Protein AF-A0A377D7A7-F1 (afdb_monomer_lite)

Radius of gyration: 34.47 Å; chains: 1; bounding box: 78×52×93 Å

pLDDT: mean 70.17, std 18.37, range [31.33, 92.0]

Secondary structure (DSSP, 8-state):
--------HHHHHHHHHHHHHHHTT--EEEE---S-EEEEEEEETTSSEEEEEEHHHHHHHH-GGGTTPPPPHHHHHHHHHHHHH-SSSS----GGG--SSEEE---EEE----SS-EEEEE-SS-EEEEEEE-----TTS----TTS----EEEE--B----HHHHHT--TT-----SB---EEEETTEEEEE----GGG------------------------------------SGGG-SS-----PPPP-

Sequence (254 aa):
MFGLRKVNGNTHSFETTFQNWKEKGEDVALLMPEFSAKWLPIAEESGSWSGWVLLRELFPLISAELAGMALIPETERLIGEWLSLSSTPLNLKYPELKYNRLCVGKVFDGVLSPAQPLIRIWTGELNIWLDKVTVCQYENAPTLDKKSLYWPIYFVIGFSKTCYRTIVDIEVGDVLLISNNFAYAIIYNTKICDLIYPEELKMVDHFEYEEDFETDDFDIKKSEIEINDENDYQQINSFEDLPVKIEFVLGKKK

Structure (mmCIF, N/CA/C/O backbone):
data_AF-A0A377D7A7-F1
#
_entry.id   AF-A0A377D7A7-F1
#
loop_
_atom_site.group_PDB
_atom_site.id
_atom_site.type_symbol
_atom_site.label_atom_id
_atom_site.label_alt_id
_atom_site.label_comp_id
_atom_site.label_asym_id
_atom_site.label_entity_id
_atom_site.label_seq_id
_atom_site.pdbx_PDB_ins_code
_atom_site.Cartn_x
_atom_site.Cartn_y
_atom_site.Cartn_z
_atom_site.occupancy
_atom_site.B_iso_or_equiv
_atom_site.auth_seq_id
_atom_site.auth_comp_id
_atom_site.auth_asym_id
_atom_site.auth_atom_id
_atom_site.pdbx_PDB_model_num
ATOM 1 N N . MET A 1 1 ? -22.963 -16.493 5.091 1.00 34.00 1 MET A N 1
ATOM 2 C CA . MET A 1 1 ? -21.650 -16.617 5.763 1.00 34.00 1 MET A CA 1
ATOM 3 C C . MET A 1 1 ? -20.659 -15.848 4.901 1.00 34.00 1 MET A C 1
ATOM 5 O O . MET A 1 1 ? -20.246 -16.363 3.874 1.00 34.00 1 MET A O 1
ATOM 9 N N . PHE A 1 2 ? -20.414 -14.573 5.210 1.00 32.69 2 PHE A N 1
ATOM 10 C CA . PHE A 1 2 ? -19.513 -13.738 4.412 1.00 32.69 2 PHE A CA 1
ATOM 11 C C . PHE A 1 2 ? -18.089 -13.967 4.909 1.00 32.69 2 PHE A C 1
ATOM 13 O O . PHE A 1 2 ? -17.766 -13.634 6.044 1.00 32.69 2 PHE A O 1
ATOM 20 N N . GLY A 1 3 ? -17.259 -14.608 4.087 1.00 33.69 3 GLY A N 1
ATOM 21 C CA . GLY A 1 3 ? -15.855 -14.831 4.409 1.00 33.69 3 GLY A CA 1
ATOM 22 C C . GLY A 1 3 ? -15.119 -13.497 4.452 1.00 33.69 3 GLY A C 1
ATOM 23 O O . GLY A 1 3 ? -14.853 -12.900 3.411 1.00 33.69 3 GLY A O 1
ATOM 24 N N . LEU A 1 4 ? -14.799 -13.015 5.650 1.00 37.72 4 LEU A N 1
ATOM 25 C CA . LEU A 1 4 ? -13.965 -11.831 5.812 1.00 37.72 4 LEU A CA 1
ATOM 26 C C . LEU A 1 4 ? -12.541 -12.154 5.343 1.00 37.72 4 LEU A C 1
ATOM 28 O O . LEU A 1 4 ? -11.841 -12.977 5.933 1.00 37.72 4 LEU A O 1
ATOM 32 N N . ARG A 1 5 ? -12.100 -11.489 4.271 1.00 44.31 5 ARG A N 1
ATOM 33 C CA . ARG A 1 5 ? -10.716 -11.550 3.792 1.00 44.31 5 ARG A CA 1
ATOM 34 C C . ARG A 1 5 ? -9.927 -10.429 4.458 1.00 44.31 5 ARG A C 1
ATOM 36 O O . ARG A 1 5 ? -10.305 -9.265 4.383 1.00 44.31 5 ARG A O 1
ATOM 43 N N . LYS A 1 6 ? -8.797 -10.763 5.082 1.00 45.50 6 LYS A N 1
ATOM 44 C CA . LYS A 1 6 ? -7.818 -9.764 5.519 1.00 45.50 6 LYS A CA 1
ATOM 45 C C . LYS A 1 6 ? -7.232 -9.100 4.275 1.00 45.50 6 LYS A C 1
ATOM 47 O O . LYS A 1 6 ? -6.436 -9.709 3.563 1.00 45.50 6 LYS A O 1
ATOM 52 N N . VAL A 1 7 ? -7.651 -7.873 4.004 1.00 51.47 7 VAL A N 1
ATOM 53 C CA . VAL A 1 7 ? -7.162 -7.104 2.863 1.00 51.47 7 VAL A CA 1
ATOM 54 C C . VAL A 1 7 ? -5.938 -6.303 3.303 1.00 51.47 7 VAL A C 1
ATOM 56 O O . VAL A 1 7 ? -6.010 -5.480 4.213 1.00 51.47 7 VAL A O 1
ATOM 59 N N . ASN A 1 8 ? -4.790 -6.567 2.682 1.00 62.16 8 ASN A N 1
ATOM 60 C CA . ASN A 1 8 ? -3.612 -5.719 2.827 1.00 62.16 8 ASN A CA 1
ATOM 61 C C . ASN A 1 8 ? -3.870 -4.418 2.052 1.00 62.16 8 ASN A C 1
ATOM 63 O O . ASN A 1 8 ? -4.145 -4.478 0.855 1.00 62.16 8 ASN A O 1
ATOM 67 N N . GLY A 1 9 ? -3.786 -3.263 2.721 1.00 59.00 9 GLY A N 1
ATOM 68 C CA . GLY A 1 9 ? -4.055 -1.959 2.105 1.00 59.00 9 GLY A CA 1
ATOM 69 C C . GLY A 1 9 ? -3.232 -1.713 0.838 1.00 59.00 9 GLY A C 1
ATOM 70 O O . GLY A 1 9 ? -3.773 -1.201 -0.135 1.00 59.00 9 GLY A O 1
ATOM 71 N N . ASN A 1 10 ? -1.983 -2.194 0.810 1.00 61.97 10 ASN A N 1
ATOM 72 C CA . ASN A 1 10 ? -1.105 -2.087 -0.359 1.00 61.97 10 ASN A CA 1
ATOM 73 C C . ASN A 1 10 ? -1.548 -2.994 -1.518 1.00 61.97 10 ASN A C 1
ATOM 75 O O . ASN A 1 10 ? -1.426 -2.630 -2.682 1.00 61.97 10 ASN A O 1
ATOM 79 N N . THR A 1 11 ? -2.070 -4.184 -1.218 1.00 65.25 11 THR A N 1
ATOM 80 C CA . THR A 1 11 ? -2.592 -5.098 -2.245 1.00 65.25 11 THR A CA 1
ATOM 81 C C . THR A 1 11 ? -3.903 -4.559 -2.815 1.00 65.25 11 THR A C 1
ATOM 83 O O . THR A 1 11 ? -4.095 -4.569 -4.025 1.00 65.25 11 THR A O 1
ATOM 86 N N . HIS A 1 12 ? -4.765 -3.994 -1.965 1.00 67.81 12 HIS A N 1
ATOM 87 C CA . HIS A 1 12 ? -6.008 -3.359 -2.403 1.00 67.81 12 HIS A CA 1
ATOM 88 C C . HIS A 1 12 ? -5.756 -2.134 -3.274 1.00 67.81 12 HIS A C 1
ATOM 90 O O . HIS A 1 12 ? -6.386 -1.984 -4.316 1.00 67.81 12 HIS A O 1
ATOM 96 N N . SER A 1 13 ? -4.826 -1.261 -2.874 1.00 68.00 13 SER A N 1
ATOM 97 C CA . SER A 1 13 ? -4.457 -0.085 -3.663 1.00 68.00 13 SER A CA 1
ATOM 98 C C . SER A 1 13 ? -3.941 -0.450 -5.047 1.00 68.00 13 SER A C 1
ATOM 100 O O . SER A 1 13 ? -4.279 0.201 -6.035 1.00 68.00 13 SER A O 1
ATOM 102 N N . PHE A 1 14 ? -3.133 -1.504 -5.101 1.00 75.62 14 PHE A N 1
ATOM 103 C CA . PHE A 1 14 ? -2.506 -2.002 -6.312 1.00 75.62 14 PHE A CA 1
ATOM 104 C C . PHE A 1 14 ? -3.542 -2.613 -7.264 1.00 75.62 14 PHE A C 1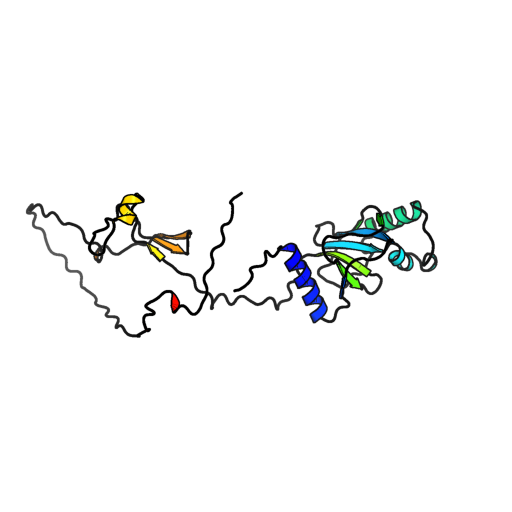
ATOM 106 O O . PHE A 1 14 ? -3.614 -2.239 -8.431 1.00 75.62 14 PHE A O 1
ATOM 113 N N . GLU A 1 15 ? -4.425 -3.465 -6.745 1.00 76.00 15 GLU A N 1
ATOM 114 C CA . GLU A 1 15 ? -5.495 -4.093 -7.524 1.00 76.00 15 GLU A CA 1
ATOM 115 C C . GLU A 1 15 ? -6.546 -3.074 -7.993 1.00 76.00 15 GLU A C 1
ATOM 117 O O . GLU A 1 15 ? -6.968 -3.115 -9.146 1.00 76.00 15 GLU A O 1
ATOM 122 N N . THR A 1 16 ? -6.888 -2.088 -7.155 1.00 75.38 16 THR A N 1
ATOM 123 C CA . THR A 1 16 ? -7.782 -0.977 -7.535 1.00 75.38 16 THR A CA 1
ATOM 124 C C . THR A 1 16 ? -7.176 -0.142 -8.664 1.00 75.38 16 THR A C 1
ATOM 126 O O . THR A 1 16 ? -7.863 0.206 -9.618 1.00 75.38 16 THR A O 1
ATOM 129 N N . THR A 1 17 ? -5.874 0.148 -8.592 1.00 79.06 17 THR A N 1
ATOM 130 C CA . THR A 1 17 ? -5.159 0.905 -9.632 1.00 79.06 17 THR A CA 1
ATOM 131 C C . THR A 1 17 ? -5.172 0.165 -10.968 1.00 79.06 17 THR A C 1
ATOM 133 O O . THR A 1 17 ? -5.480 0.760 -11.998 1.00 79.06 17 THR A O 1
ATOM 136 N N . PHE A 1 18 ? -4.924 -1.147 -10.947 1.00 83.81 18 PHE A N 1
ATOM 137 C CA . PHE A 1 18 ? -5.012 -1.980 -12.142 1.00 83.81 18 PHE A CA 1
ATOM 138 C C . PHE A 1 18 ? -6.411 -1.960 -12.775 1.00 83.81 18 PHE A C 1
ATOM 140 O O . PHE A 1 18 ? -6.524 -1.758 -13.984 1.00 83.81 18 PHE A O 1
ATOM 147 N N . GLN A 1 19 ? -7.472 -2.139 -11.977 1.00 80.25 19 GLN A N 1
ATOM 148 C CA . GLN A 1 19 ? -8.844 -2.105 -12.499 1.00 80.25 19 GLN A CA 1
ATOM 149 C C . GLN A 1 19 ? -9.183 -0.740 -13.095 1.00 80.25 19 GLN A C 1
ATOM 151 O O . GLN A 1 19 ? -9.700 -0.672 -14.204 1.00 80.25 19 GLN A O 1
ATOM 156 N N . ASN A 1 20 ? -8.797 0.340 -12.419 1.00 81.25 20 ASN A N 1
ATOM 157 C CA . ASN A 1 20 ? -9.032 1.700 -12.886 1.00 81.25 20 ASN A CA 1
ATOM 158 C C . ASN A 1 20 ? -8.376 1.991 -14.246 1.00 81.25 20 ASN A C 1
ATOM 160 O O . ASN A 1 20 ? -8.997 2.598 -15.117 1.00 81.25 20 ASN A O 1
ATOM 164 N N . TRP A 1 21 ? -7.130 1.557 -14.454 1.00 83.56 21 TRP A N 1
ATOM 165 C CA . TRP A 1 21 ? -6.469 1.696 -15.756 1.00 83.56 21 TRP A CA 1
ATOM 166 C C . TRP A 1 21 ? -7.111 0.811 -16.828 1.00 83.56 21 TRP A C 1
ATOM 168 O O . TRP A 1 21 ? -7.309 1.256 -17.958 1.00 83.56 21 TRP A O 1
ATOM 178 N N . LYS A 1 22 ? -7.517 -0.409 -16.466 1.00 83.56 22 LYS A N 1
ATOM 179 C CA . LYS A 1 22 ? -8.208 -1.323 -17.380 1.00 83.56 22 LYS A CA 1
ATOM 180 C C . LYS A 1 22 ? -9.570 -0.782 -17.828 1.00 83.56 22 LYS A C 1
ATOM 182 O O . LYS A 1 22 ? -9.896 -0.870 -19.008 1.00 83.56 22 LYS A O 1
ATOM 187 N N . GLU A 1 23 ? -10.350 -0.198 -16.920 1.00 81.94 23 GLU A N 1
ATOM 188 C CA . GLU A 1 23 ? -11.648 0.429 -17.221 1.00 81.94 23 GLU A CA 1
ATOM 189 C C . GLU A 1 23 ? -11.514 1.636 -18.155 1.00 81.94 23 GLU A C 1
ATOM 191 O O . GLU A 1 23 ? -12.400 1.893 -18.969 1.00 81.94 23 GLU A O 1
ATOM 196 N N . LYS A 1 24 ? -10.382 2.344 -18.093 1.00 78.75 24 LYS A N 1
ATOM 197 C CA . LYS A 1 24 ? -10.050 3.437 -19.016 1.00 78.75 24 LYS A CA 1
ATOM 198 C C . LYS A 1 24 ? -9.552 2.975 -20.388 1.00 78.75 24 LYS A C 1
ATOM 200 O O . LYS A 1 24 ? -9.378 3.813 -21.269 1.00 78.75 24 LYS A O 1
ATOM 205 N N . GLY A 1 25 ? -9.356 1.671 -20.586 1.00 78.62 25 GLY A N 1
ATOM 206 C CA . GLY A 1 25 ? -8.861 1.107 -21.842 1.00 78.62 25 GLY A CA 1
ATOM 207 C C . GLY A 1 25 ? -7.350 1.253 -22.042 1.00 78.62 25 GLY A C 1
ATOM 208 O O . GLY A 1 25 ? -6.888 1.176 -23.178 1.00 78.62 25 GLY A O 1
ATOM 209 N N . GLU A 1 26 ? -6.587 1.466 -20.968 1.00 82.38 26 GLU A N 1
ATOM 210 C CA . GLU A 1 26 ? -5.124 1.502 -21.027 1.00 82.38 26 GLU A CA 1
ATOM 211 C C . GLU A 1 26 ? -4.547 0.090 -21.247 1.00 82.38 26 GLU A C 1
ATOM 213 O O . GLU A 1 26 ? -5.117 -0.909 -20.797 1.00 82.38 26 GLU A O 1
ATOM 218 N N . ASP A 1 27 ? -3.391 -0.008 -21.914 1.00 84.88 27 ASP A N 1
ATOM 219 C CA . ASP A 1 27 ? -2.688 -1.285 -22.128 1.00 84.88 27 ASP A CA 1
ATOM 220 C C . ASP A 1 27 ? -1.935 -1.701 -20.856 1.00 84.88 27 ASP A C 1
ATOM 222 O O . ASP A 1 27 ? -0.730 -1.472 -20.683 1.00 84.88 27 ASP A O 1
ATOM 226 N N . VAL A 1 28 ? -2.704 -2.278 -19.932 1.00 88.00 28 VAL A N 1
ATOM 227 C CA . VAL A 1 28 ? -2.235 -2.774 -18.642 1.00 88.00 28 VAL A CA 1
ATOM 228 C C . VAL A 1 28 ? -2.576 -4.250 -18.468 1.00 88.00 28 VAL A C 1
ATOM 230 O O . VAL A 1 28 ? -3.676 -4.709 -18.780 1.00 88.00 28 VAL A O 1
ATOM 233 N N . ALA A 1 29 ? -1.637 -5.016 -17.919 1.00 88.25 29 ALA A N 1
ATOM 234 C CA . ALA A 1 29 ? -1.830 -6.430 -17.618 1.00 88.25 29 ALA A CA 1
ATOM 235 C C . ALA A 1 29 ? -1.284 -6.767 -16.229 1.00 88.25 29 ALA A C 1
ATOM 237 O O . ALA A 1 29 ? -0.218 -6.299 -15.847 1.00 88.25 29 ALA A O 1
ATOM 238 N N . LEU A 1 30 ? -2.000 -7.603 -15.480 1.00 88.94 30 LEU A N 1
ATOM 239 C CA . LEU A 1 30 ? -1.555 -8.106 -14.184 1.00 88.94 30 LEU A CA 1
ATOM 240 C C . LEU A 1 30 ? -0.966 -9.506 -14.389 1.00 88.94 30 LEU A C 1
ATOM 242 O O . LEU A 1 30 ? -1.712 -10.454 -14.631 1.00 88.94 30 LEU A O 1
ATOM 246 N N . LEU A 1 31 ? 0.364 -9.623 -14.363 1.00 88.50 31 LEU A N 1
ATOM 247 C CA . LEU A 1 31 ? 1.085 -10.822 -14.806 1.00 88.50 31 LEU A CA 1
ATOM 248 C C . LEU A 1 31 ? 2.226 -11.193 -13.852 1.00 88.50 31 LEU A C 1
ATOM 250 O O . LEU A 1 31 ? 2.793 -10.341 -13.165 1.00 88.50 31 LEU A O 1
ATOM 254 N N . MET A 1 32 ? 2.597 -12.474 -13.849 1.00 85.25 32 MET A N 1
ATOM 255 C CA . MET A 1 32 ? 3.854 -12.917 -13.249 1.00 85.25 32 MET A CA 1
ATOM 256 C C . MET A 1 32 ? 5.000 -12.655 -14.242 1.00 85.25 32 MET A C 1
ATOM 258 O O . MET A 1 32 ? 4.858 -12.955 -15.429 1.00 85.25 32 MET A O 1
ATOM 262 N N . PRO A 1 33 ? 6.136 -12.089 -13.807 1.00 82.25 33 PRO A N 1
ATOM 263 C CA . PRO A 1 33 ? 7.317 -11.981 -14.657 1.00 82.25 33 PRO A CA 1
ATOM 264 C C . PRO A 1 33 ? 7.960 -13.372 -14.830 1.00 82.25 33 PRO A C 1
ATOM 266 O O . PRO A 1 33 ? 8.703 -13.837 -13.975 1.00 82.25 33 PRO A O 1
ATOM 269 N N . GLU A 1 34 ? 7.658 -14.063 -15.930 1.00 65.38 34 GLU A N 1
ATOM 270 C CA . GLU A 1 34 ? 7.966 -15.500 -16.102 1.00 65.38 34 GLU A CA 1
ATOM 271 C C . GLU A 1 34 ? 9.323 -15.821 -16.758 1.00 65.38 34 GLU A C 1
ATOM 273 O O . GLU A 1 34 ? 9.615 -16.980 -17.051 1.00 65.38 34 GLU A O 1
ATOM 278 N N . PHE A 1 35 ? 10.191 -14.832 -16.984 1.00 68.88 35 PHE A N 1
ATOM 279 C CA . PHE A 1 35 ? 11.413 -15.037 -17.770 1.00 68.88 35 PHE A CA 1
ATOM 280 C C . PHE A 1 35 ? 12.677 -14.637 -17.009 1.00 68.88 35 PHE A C 1
ATOM 282 O O . PHE A 1 35 ? 12.734 -13.579 -16.379 1.00 68.88 35 PHE A O 1
ATOM 289 N N . SER A 1 36 ? 13.717 -15.469 -17.124 1.00 76.31 36 SER A N 1
ATOM 290 C CA . SER A 1 36 ? 15.074 -15.105 -16.709 1.00 76.31 36 SER A CA 1
ATOM 291 C C . SER A 1 36 ? 15.584 -14.010 -17.636 1.00 76.31 36 SER A C 1
ATOM 293 O O . SER A 1 36 ? 15.696 -14.219 -18.846 1.00 76.31 36 SER A O 1
ATOM 295 N N . ALA A 1 37 ? 15.848 -12.832 -17.084 1.00 84.06 37 ALA A N 1
ATOM 296 C CA . ALA A 1 37 ? 16.292 -11.676 -17.845 1.00 84.06 37 ALA A CA 1
ATOM 297 C C . ALA A 1 37 ? 17.126 -10.739 -16.971 1.00 84.06 37 ALA A C 1
ATOM 299 O O . ALA A 1 37 ? 17.184 -10.881 -15.749 1.00 84.06 37 ALA A O 1
ATOM 300 N N . LYS A 1 38 ? 17.740 -9.747 -17.617 1.00 87.69 38 LYS A N 1
ATOM 301 C CA . LYS A 1 38 ? 18.373 -8.628 -16.926 1.00 87.69 38 LYS A CA 1
ATOM 302 C C . LYS A 1 38 ? 17.346 -7.538 -16.667 1.00 87.69 38 LYS A C 1
ATOM 304 O O . LYS A 1 38 ? 16.853 -6.891 -17.595 1.00 87.69 38 LYS A O 1
ATOM 309 N N . TRP A 1 39 ? 17.037 -7.365 -15.395 1.00 89.75 39 TRP A N 1
ATOM 310 C CA . TRP A 1 39 ? 16.083 -6.410 -14.871 1.00 89.75 39 TRP A CA 1
ATOM 311 C C . TRP A 1 39 ? 16.810 -5.227 -14.261 1.00 89.75 39 TRP A C 1
ATOM 313 O O . TRP A 1 39 ? 17.818 -5.381 -13.572 1.00 89.75 39 TRP A O 1
ATOM 323 N N . LEU A 1 40 ? 16.269 -4.040 -14.484 1.00 89.94 40 LEU A N 1
ATOM 324 C CA . LEU A 1 40 ? 16.740 -2.821 -13.865 1.00 89.94 40 LEU A CA 1
ATOM 325 C C . LEU A 1 40 ? 15.634 -2.272 -12.957 1.00 89.94 40 LEU A C 1
ATOM 327 O O . LEU A 1 40 ? 14.574 -1.895 -13.468 1.00 89.94 40 LEU A O 1
ATOM 331 N N . PRO A 1 41 ? 15.838 -2.254 -11.629 1.00 91.69 41 PRO A N 1
ATOM 332 C CA . PRO A 1 41 ? 14.898 -1.624 -10.718 1.00 91.69 41 PRO A CA 1
ATOM 333 C C . PRO A 1 41 ? 14.955 -0.109 -10.890 1.00 91.69 41 PRO A C 1
ATOM 335 O O . PRO A 1 41 ? 16.030 0.498 -10.848 1.00 91.69 41 PRO A O 1
ATOM 338 N N . ILE A 1 42 ? 13.780 0.485 -11.044 1.00 90.94 42 ILE A N 1
ATOM 339 C CA . ILE A 1 42 ? 13.574 1.923 -11.106 1.00 90.94 42 ILE A CA 1
ATOM 340 C C . ILE A 1 42 ? 12.533 2.320 -10.066 1.00 90.94 42 ILE A C 1
ATOM 342 O O . ILE A 1 42 ? 11.528 1.640 -9.858 1.00 90.94 42 ILE A O 1
ATOM 346 N N . ALA A 1 43 ? 12.777 3.428 -9.391 1.00 90.38 43 ALA A N 1
ATOM 347 C CA . ALA A 1 43 ? 11.839 3.996 -8.444 1.00 90.38 43 ALA A CA 1
ATOM 348 C C . ALA A 1 43 ? 11.824 5.508 -8.583 1.00 90.38 43 ALA A C 1
ATOM 350 O O . ALA A 1 43 ? 12.804 6.123 -9.002 1.00 90.38 43 ALA A O 1
ATOM 351 N N . GLU A 1 44 ? 10.709 6.105 -8.206 1.00 89.50 44 GLU A N 1
ATOM 352 C CA . GLU A 1 44 ? 10.644 7.542 -8.016 1.00 89.50 44 GLU A CA 1
ATOM 353 C C . GLU A 1 44 ? 11.238 7.910 -6.645 1.00 89.50 44 GLU A C 1
ATOM 355 O O . GLU A 1 44 ? 11.096 7.163 -5.676 1.00 89.50 44 GLU A O 1
ATOM 360 N N . GLU A 1 45 ? 11.946 9.040 -6.575 1.00 83.31 45 GLU A N 1
ATOM 361 C CA . GLU A 1 45 ? 12.735 9.457 -5.405 1.00 83.31 45 GLU A CA 1
ATOM 362 C C . GLU A 1 45 ? 11.908 9.605 -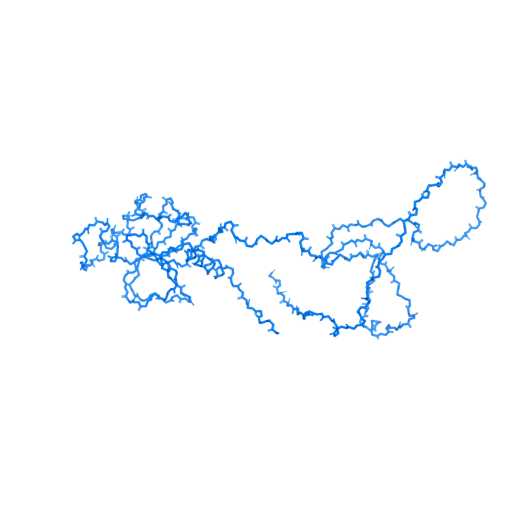4.116 1.00 83.31 45 GLU A C 1
ATOM 364 O O . GLU A 1 45 ? 12.355 9.187 -3.047 1.00 83.31 45 GLU A O 1
ATOM 369 N N . SER A 1 46 ? 10.682 10.135 -4.196 1.00 79.75 46 SER A N 1
ATOM 370 C CA . SER A 1 46 ? 9.761 10.212 -3.051 1.00 79.75 46 SER A CA 1
ATOM 371 C C . SER A 1 46 ? 9.140 8.859 -2.669 1.00 79.75 46 SER A C 1
ATOM 373 O O . SER A 1 46 ? 8.489 8.734 -1.628 1.00 79.75 46 SER A O 1
ATOM 375 N N . GLY A 1 47 ? 9.351 7.823 -3.485 1.00 82.31 47 GLY A N 1
ATOM 376 C CA . GLY A 1 47 ? 8.824 6.480 -3.283 1.00 82.31 47 GLY A CA 1
ATOM 377 C C . GLY A 1 47 ? 7.340 6.348 -3.620 1.00 82.31 47 GLY A C 1
ATOM 378 O O . GLY A 1 47 ? 6.692 5.425 -3.106 1.00 82.31 47 GLY A O 1
ATOM 379 N N . SER A 1 48 ? 6.797 7.246 -4.449 1.00 83.62 48 SER A N 1
ATOM 380 C CA . SER A 1 48 ? 5.396 7.206 -4.896 1.00 83.62 48 SER A CA 1
ATOM 381 C C . SER A 1 48 ? 5.102 5.952 -5.725 1.00 83.62 48 SER A C 1
ATOM 383 O O . SER A 1 48 ? 4.056 5.318 -5.572 1.00 83.62 48 SER A O 1
ATOM 385 N N . TRP A 1 49 ? 6.068 5.519 -6.533 1.00 89.31 49 TRP A N 1
ATOM 386 C CA . TRP A 1 49 ? 6.005 4.260 -7.264 1.00 89.31 49 TRP A CA 1
ATOM 387 C C . TRP A 1 49 ? 7.393 3.634 -7.419 1.00 89.31 49 TRP A C 1
ATOM 389 O O . TRP A 1 49 ? 8.423 4.309 -7.335 1.00 89.31 49 TRP A O 1
ATOM 399 N N . SER A 1 50 ? 7.405 2.325 -7.637 1.00 90.00 50 SER A N 1
ATOM 400 C CA . SER A 1 50 ? 8.593 1.564 -8.001 1.00 90.00 50 SER A CA 1
ATOM 401 C C . SER A 1 50 ? 8.225 0.441 -8.959 1.00 90.00 50 SER A C 1
ATOM 403 O O . SER A 1 50 ? 7.069 0.011 -9.056 1.00 90.00 50 SER A O 1
ATOM 405 N N . GLY A 1 51 ? 9.214 0.005 -9.724 1.00 91.25 51 GLY A N 1
ATOM 406 C CA . GLY A 1 51 ? 9.040 -1.058 -10.684 1.00 91.25 51 GLY A CA 1
ATOM 407 C C . GLY A 1 51 ? 10.342 -1.503 -11.320 1.00 91.25 51 GLY A C 1
ATOM 408 O O . GLY A 1 51 ? 11.444 -1.125 -10.927 1.00 91.25 51 GLY A O 1
ATOM 409 N N . TRP A 1 52 ? 10.185 -2.335 -12.333 1.00 91.75 52 TRP A N 1
ATOM 410 C CA . TRP A 1 52 ? 11.262 -3.030 -13.006 1.00 91.75 52 TRP A CA 1
ATOM 411 C C . TRP A 1 52 ? 11.124 -2.826 -14.503 1.00 91.75 52 TRP A C 1
ATOM 413 O O . TRP A 1 52 ? 10.025 -2.894 -15.057 1.00 91.75 52 TRP A O 1
ATOM 423 N N . VAL A 1 53 ? 12.251 -2.601 -15.164 1.00 90.75 53 VAL A N 1
ATOM 424 C CA . VAL A 1 53 ? 12.323 -2.509 -16.621 1.00 90.75 53 VAL A CA 1
ATOM 425 C C . VAL A 1 53 ? 13.294 -3.553 -17.130 1.00 90.75 53 VAL A C 1
ATOM 427 O O . VAL A 1 53 ? 14.318 -3.844 -16.509 1.00 90.75 53 VAL A O 1
ATOM 430 N N . LEU A 1 54 ? 12.965 -4.138 -18.272 1.00 88.94 54 LEU A N 1
ATOM 431 C CA . LEU A 1 54 ? 13.868 -5.039 -18.962 1.00 88.94 54 LEU A CA 1
ATOM 432 C C . LEU A 1 54 ? 14.988 -4.231 -19.608 1.00 88.94 54 LEU A C 1
ATOM 434 O O . LEU A 1 54 ? 14.732 -3.371 -20.447 1.00 88.94 54 LEU A O 1
ATOM 438 N N . LEU A 1 55 ? 16.239 -4.553 -19.274 1.00 85.69 55 LEU A N 1
ATOM 439 C CA . LEU A 1 55 ? 17.392 -3.802 -19.770 1.00 85.69 55 LEU A CA 1
ATOM 440 C C . LEU A 1 55 ? 17.435 -3.781 -21.309 1.00 85.69 55 LEU A C 1
ATOM 442 O O . LEU A 1 55 ? 17.716 -2.748 -21.904 1.00 85.69 55 LEU A O 1
ATOM 446 N N . ARG A 1 56 ? 17.032 -4.886 -21.954 1.00 81.94 56 ARG A N 1
ATOM 447 C CA . ARG A 1 56 ? 16.931 -4.995 -23.421 1.00 81.94 56 ARG A CA 1
ATOM 448 C C . ARG A 1 56 ? 15.956 -4.009 -24.069 1.00 81.94 56 ARG A C 1
ATOM 450 O O . ARG A 1 56 ? 16.138 -3.661 -25.228 1.00 81.94 56 ARG A O 1
ATOM 457 N N . GLU A 1 57 ? 14.915 -3.596 -23.346 1.00 84.56 57 GLU A N 1
ATOM 458 C CA . GLU A 1 57 ? 13.897 -2.666 -23.851 1.00 84.56 57 GLU A CA 1
ATOM 459 C C . GLU A 1 57 ? 14.355 -1.209 -23.731 1.00 84.56 57 GLU A C 1
ATOM 461 O O . GLU A 1 57 ? 13.828 -0.345 -24.419 1.00 84.56 57 GLU A O 1
ATOM 466 N N . LEU A 1 58 ? 15.385 -0.940 -22.922 1.00 82.38 58 LEU A N 1
ATOM 467 C CA . LEU A 1 58 ? 16.021 0.375 -22.848 1.00 82.38 58 LEU A CA 1
ATOM 468 C C . LEU A 1 58 ? 16.970 0.631 -24.027 1.00 82.38 58 LEU A C 1
ATOM 470 O O . LEU A 1 58 ? 17.273 1.783 -24.323 1.00 82.38 58 LEU A O 1
ATOM 474 N N . PHE A 1 59 ? 17.438 -0.412 -24.723 1.00 77.81 59 PHE A N 1
ATOM 475 C CA . PHE A 1 59 ? 18.433 -0.253 -25.793 1.00 77.81 59 PHE A CA 1
ATOM 476 C C . PHE A 1 59 ? 17.942 0.609 -26.953 1.00 77.81 59 PHE A C 1
ATOM 478 O O . PHE A 1 59 ? 18.648 1.561 -27.291 1.00 77.81 59 PHE A O 1
ATOM 485 N N . PRO A 1 60 ? 16.745 0.359 -27.524 1.00 75.44 60 PRO A N 1
ATOM 486 C CA . PRO A 1 60 ? 16.250 1.156 -28.642 1.00 75.44 60 PRO A CA 1
ATOM 487 C C . PRO A 1 60 ? 16.059 2.637 -28.292 1.00 75.44 60 PRO A C 1
ATOM 489 O O . PRO A 1 60 ? 16.049 3.468 -29.194 1.00 75.44 60 PRO A O 1
ATOM 492 N N . LEU A 1 61 ? 15.935 2.969 -27.002 1.00 75.81 61 LEU A N 1
ATOM 493 C CA . LEU A 1 61 ? 15.762 4.343 -26.527 1.00 75.81 61 LEU A CA 1
ATOM 494 C C . LEU A 1 61 ? 17.072 5.127 -26.476 1.00 75.81 61 LEU A C 1
ATOM 496 O O . LEU A 1 61 ? 17.057 6.350 -26.579 1.00 75.81 61 LEU A O 1
ATOM 500 N N . ILE A 1 62 ? 18.202 4.432 -26.341 1.00 75.50 62 ILE A N 1
ATOM 501 C CA . ILE A 1 62 ? 19.533 5.048 -26.305 1.00 75.50 62 ILE A CA 1
ATOM 502 C C . ILE A 1 62 ? 20.140 5.065 -27.709 1.00 75.50 62 ILE A C 1
ATOM 504 O O . ILE A 1 62 ? 20.672 6.082 -28.148 1.00 75.50 62 ILE A O 1
ATOM 508 N N . SER A 1 63 ? 20.068 3.939 -28.422 1.00 71.50 63 SER A N 1
ATOM 509 C CA . SER A 1 63 ? 20.473 3.838 -29.822 1.00 71.50 63 SER A CA 1
ATOM 510 C C . SER A 1 63 ? 19.863 2.596 -30.465 1.00 71.50 63 SER A C 1
ATOM 512 O O . SER A 1 63 ? 19.983 1.486 -29.945 1.00 71.50 63 SER A O 1
ATOM 514 N N . ALA A 1 64 ? 19.282 2.766 -31.653 1.00 71.94 64 ALA A N 1
ATOM 515 C CA . ALA A 1 64 ? 18.751 1.661 -32.449 1.00 71.94 64 ALA A CA 1
ATOM 516 C C . ALA A 1 64 ? 19.822 0.609 -32.802 1.00 71.94 64 ALA A C 1
ATOM 518 O O . ALA A 1 64 ? 19.493 -0.562 -32.974 1.00 71.94 64 ALA A O 1
ATOM 519 N N . GLU A 1 65 ? 21.100 0.996 -32.859 1.00 68.19 65 GLU A N 1
ATOM 520 C CA . GLU A 1 65 ? 22.220 0.097 -33.179 1.00 68.19 65 GLU A CA 1
ATOM 521 C C . GLU A 1 65 ? 22.550 -0.884 -32.044 1.00 68.19 65 GLU A C 1
ATOM 523 O O . GLU A 1 65 ? 23.151 -1.929 -32.281 1.00 68.19 65 GLU A O 1
ATOM 528 N N . LEU A 1 66 ? 22.136 -0.570 -30.811 1.00 68.12 66 LEU A N 1
ATOM 529 C CA . LEU A 1 66 ? 22.338 -1.423 -29.636 1.00 68.12 66 LEU A CA 1
ATOM 530 C C . LEU A 1 66 ? 21.216 -2.459 -29.464 1.00 68.12 66 LEU A C 1
ATOM 532 O O . LEU A 1 66 ? 21.308 -3.346 -28.610 1.00 68.12 66 LEU A O 1
ATOM 536 N N . ALA A 1 67 ? 20.151 -2.370 -30.266 1.00 67.06 67 ALA A N 1
ATOM 537 C CA . ALA A 1 67 ? 19.029 -3.292 -30.201 1.00 67.06 67 ALA A CA 1
ATOM 538 C C . ALA A 1 67 ? 19.477 -4.721 -30.564 1.00 67.06 67 ALA A C 1
ATOM 540 O O . ALA A 1 67 ? 19.923 -4.995 -31.675 1.00 67.06 67 ALA A O 1
ATOM 541 N N . GLY A 1 68 ? 19.347 -5.652 -29.614 1.00 66.12 68 GLY A N 1
ATOM 542 C CA . GLY A 1 68 ? 19.695 -7.065 -29.810 1.00 66.12 68 GLY A CA 1
ATOM 543 C C . GLY A 1 68 ? 21.158 -7.435 -29.531 1.00 66.12 68 GLY A C 1
ATOM 544 O O . GLY A 1 68 ? 21.513 -8.602 -29.687 1.00 66.12 68 GLY A O 1
ATOM 545 N N . MET A 1 69 ? 21.999 -6.494 -29.084 1.00 70.88 69 MET A N 1
ATOM 546 C CA . MET A 1 69 ? 23.372 -6.796 -28.665 1.00 70.88 69 MET A CA 1
ATOM 547 C C . MET A 1 69 ? 23.436 -7.373 -27.240 1.00 70.88 69 MET A C 1
ATOM 549 O O . MET A 1 69 ? 22.682 -6.976 -26.352 1.00 70.88 69 MET A O 1
ATOM 553 N N . ALA A 1 70 ? 24.376 -8.295 -27.003 1.00 66.00 70 ALA A N 1
ATOM 554 C CA . ALA A 1 70 ? 24.722 -8.749 -25.657 1.00 66.00 70 ALA A CA 1
ATOM 555 C C . ALA A 1 70 ? 25.642 -7.713 -24.993 1.00 66.00 70 ALA A C 1
ATOM 557 O O . ALA A 1 70 ? 26.718 -7.417 -25.512 1.00 66.00 70 ALA A O 1
ATOM 558 N N . LEU A 1 71 ? 25.222 -7.152 -23.858 1.00 67.56 71 LEU A N 1
ATOM 559 C CA . LEU A 1 71 ? 25.989 -6.116 -23.174 1.00 67.56 71 LEU A CA 1
ATOM 560 C C . LEU A 1 71 ? 27.082 -6.688 -22.276 1.00 67.56 71 LEU A C 1
ATOM 562 O O . LEU A 1 71 ? 26.873 -7.644 -21.525 1.00 67.56 71 LEU A O 1
ATOM 566 N N . ILE A 1 72 ? 28.238 -6.027 -22.304 1.00 79.62 72 ILE A N 1
ATOM 567 C CA . ILE A 1 72 ? 29.240 -6.156 -21.249 1.00 79.62 72 ILE A CA 1
ATOM 568 C C . ILE A 1 72 ? 28.744 -5.425 -19.989 1.00 79.62 72 ILE A C 1
ATOM 570 O O . ILE A 1 72 ? 28.093 -4.386 -20.123 1.00 79.62 72 ILE A O 1
ATOM 574 N N . PRO A 1 73 ? 29.085 -5.895 -18.772 1.00 80.50 73 PRO A N 1
ATOM 575 C CA . PRO A 1 73 ? 28.621 -5.291 -17.515 1.00 80.50 73 PRO A CA 1
ATOM 576 C C . PRO A 1 73 ? 28.857 -3.778 -17.410 1.00 80.50 73 PRO A C 1
ATOM 578 O O . PRO A 1 73 ? 28.071 -3.057 -16.800 1.00 80.50 73 PRO A O 1
ATOM 581 N N . GLU A 1 74 ? 29.919 -3.282 -18.045 1.00 79.88 74 GLU A N 1
ATOM 582 C CA . GLU A 1 74 ? 30.248 -1.858 -18.070 1.00 79.88 74 GLU A CA 1
ATOM 583 C C . GLU A 1 74 ? 29.209 -1.025 -18.835 1.00 79.88 74 GLU A C 1
ATOM 585 O O . GLU A 1 74 ? 28.826 0.052 -18.386 1.00 79.88 74 GLU A O 1
ATOM 590 N N . THR A 1 75 ? 28.679 -1.537 -19.947 1.00 79.75 75 THR A N 1
ATOM 591 C CA . THR A 1 75 ? 27.602 -0.860 -20.681 1.00 79.75 75 THR A CA 1
ATOM 592 C C . THR A 1 75 ? 26.310 -0.852 -19.869 1.00 79.75 75 THR A C 1
ATOM 594 O O . THR A 1 75 ? 25.593 0.142 -19.868 1.00 79.75 75 THR A O 1
ATOM 597 N N . GLU A 1 76 ? 26.032 -1.917 -19.115 1.00 83.81 76 GLU A N 1
ATOM 598 C CA . GLU A 1 76 ? 24.856 -1.991 -18.236 1.00 83.81 76 GLU A CA 1
ATOM 599 C C . GLU A 1 76 ? 24.929 -0.947 -17.116 1.00 83.81 76 GLU A C 1
ATOM 601 O O . GLU A 1 76 ? 23.938 -0.274 -16.824 1.00 83.81 76 GLU A O 1
ATOM 606 N N . ARG A 1 77 ? 26.125 -0.758 -16.542 1.00 82.69 77 ARG A N 1
ATOM 607 C CA . ARG A 1 77 ? 26.405 0.295 -15.559 1.00 82.69 77 ARG A CA 1
ATOM 608 C C . ARG A 1 77 ? 26.155 1.683 -16.148 1.00 82.69 77 ARG A C 1
ATOM 610 O O . ARG A 1 77 ? 25.451 2.478 -15.531 1.00 82.69 77 ARG A O 1
ATOM 617 N N . LEU A 1 78 ? 26.679 1.954 -17.345 1.00 82.56 78 LEU A N 1
ATOM 618 C CA . LEU A 1 78 ? 26.513 3.245 -18.019 1.00 82.56 78 LEU A CA 1
ATOM 619 C C . LEU A 1 78 ? 25.045 3.559 -18.338 1.00 82.56 78 LEU A C 1
ATOM 621 O O . LEU A 1 78 ? 24.630 4.706 -18.200 1.00 82.56 78 LEU A O 1
ATOM 625 N N . ILE A 1 79 ? 24.242 2.555 -18.704 1.00 82.62 79 ILE A N 1
ATOM 626 C CA . ILE A 1 79 ? 22.794 2.722 -18.918 1.00 82.62 79 ILE A CA 1
ATOM 627 C C . ILE A 1 79 ? 22.095 3.120 -17.612 1.00 82.62 79 ILE A C 1
ATOM 629 O O . ILE A 1 79 ? 21.282 4.045 -17.603 1.00 82.62 79 ILE A O 1
ATOM 633 N N . GLY A 1 80 ? 22.429 2.458 -16.500 1.00 82.31 80 GLY A N 1
ATOM 634 C CA . GLY A 1 80 ? 21.877 2.806 -15.189 1.00 82.31 80 GLY A CA 1
ATOM 635 C C . GLY A 1 80 ? 22.270 4.215 -14.727 1.00 82.31 80 GLY A C 1
ATOM 636 O O . GLY A 1 80 ? 21.445 4.948 -14.174 1.00 82.31 80 GLY A O 1
ATOM 637 N N . GLU A 1 81 ? 23.509 4.628 -15.003 1.00 83.00 81 GLU A N 1
ATOM 638 C CA . GLU A 1 81 ? 23.990 5.984 -14.719 1.00 83.00 81 GLU A CA 1
ATOM 639 C C . GLU A 1 81 ? 23.296 7.031 -15.585 1.00 83.00 81 GLU A C 1
ATOM 641 O O . GLU A 1 81 ? 22.834 8.045 -15.061 1.00 83.00 81 GLU A O 1
ATOM 646 N N . TRP A 1 82 ? 23.148 6.768 -16.884 1.00 84.62 82 TRP A N 1
ATOM 647 C CA . TRP A 1 82 ? 22.416 7.645 -17.793 1.00 84.62 82 TRP A CA 1
ATOM 648 C C . TRP A 1 82 ? 20.973 7.864 -17.326 1.00 84.62 82 TRP A C 1
ATOM 650 O O . TRP A 1 82 ? 20.528 9.010 -17.247 1.00 84.62 82 TRP A O 1
ATOM 660 N N . LEU A 1 83 ? 20.267 6.800 -16.934 1.00 84.12 83 LEU A N 1
ATOM 661 C CA . LEU A 1 83 ? 18.908 6.895 -16.393 1.00 84.12 83 LEU A CA 1
ATOM 662 C C . LEU A 1 83 ? 18.840 7.712 -15.092 1.00 84.12 83 LEU A C 1
ATOM 664 O O . LEU A 1 83 ? 17.889 8.459 -14.889 1.00 84.12 83 LEU A O 1
ATOM 668 N N . SER A 1 84 ? 19.849 7.601 -14.226 1.00 82.62 84 SER A N 1
ATOM 669 C CA . SER A 1 84 ? 19.893 8.317 -12.939 1.00 82.62 84 SER A CA 1
ATOM 670 C C . SER A 1 84 ? 20.258 9.799 -13.068 1.00 82.62 84 SER A C 1
ATOM 672 O O . SER A 1 84 ? 19.981 10.596 -12.164 1.00 82.62 84 SER A O 1
ATOM 674 N N . LEU A 1 85 ? 20.968 10.164 -14.138 1.00 82.88 85 LEU A N 1
ATOM 675 C CA . LEU A 1 85 ? 21.457 11.522 -14.396 1.00 82.88 85 LEU A CA 1
ATOM 676 C C . LEU A 1 85 ? 20.543 12.307 -15.341 1.00 82.88 85 LEU A C 1
ATOM 678 O O . LEU A 1 85 ? 20.539 13.536 -15.304 1.00 82.88 85 LEU A O 1
ATOM 682 N N . SER A 1 86 ? 19.769 11.610 -16.169 1.00 78.56 86 SER A N 1
ATOM 683 C CA . SER A 1 86 ? 18.799 12.224 -17.069 1.00 78.56 86 SER A CA 1
ATOM 684 C C . SER A 1 86 ? 17.598 12.755 -16.291 1.00 78.56 86 SER A C 1
ATOM 686 O O . SER A 1 86 ? 17.084 12.100 -15.388 1.00 78.56 86 SER A O 1
ATOM 688 N N . SER A 1 87 ? 17.119 13.942 -16.663 1.00 69.50 87 SER A N 1
ATOM 689 C CA . SER A 1 87 ? 15.963 14.572 -16.015 1.00 69.50 87 SER A CA 1
ATOM 690 C C . SER A 1 87 ? 14.639 13.888 -16.368 1.00 69.50 87 SER A C 1
ATOM 692 O O . SER A 1 87 ? 13.769 13.763 -15.517 1.00 69.50 87 SER A O 1
ATOM 694 N N . THR A 1 88 ? 14.478 13.426 -17.610 1.00 74.44 88 THR A N 1
ATOM 695 C CA . THR A 1 88 ? 13.250 12.764 -18.097 1.00 74.44 88 THR A CA 1
ATOM 696 C C . THR A 1 88 ? 13.580 11.639 -19.087 1.00 74.44 88 THR A C 1
ATOM 698 O O . THR A 1 88 ? 13.234 11.720 -20.262 1.00 74.44 88 THR A O 1
ATOM 701 N N . PRO A 1 89 ? 14.296 10.582 -18.660 1.00 76.12 89 PRO A N 1
ATOM 702 C CA . PRO A 1 89 ? 14.706 9.513 -19.569 1.00 76.12 89 PRO A CA 1
ATOM 703 C C . PRO A 1 89 ? 13.546 8.660 -20.104 1.00 76.12 89 PRO A C 1
ATOM 705 O O . PRO A 1 89 ? 13.714 7.994 -21.118 1.00 76.12 89 PRO A O 1
ATOM 708 N N . LEU A 1 90 ? 12.400 8.641 -19.415 1.00 80.94 90 LEU A N 1
ATOM 709 C CA . LEU A 1 90 ? 11.222 7.848 -19.775 1.00 80.94 90 LEU A CA 1
ATOM 710 C C . LEU A 1 90 ? 9.995 8.748 -19.925 1.00 80.94 90 LEU A C 1
ATOM 712 O O . LEU A 1 90 ? 9.613 9.445 -18.980 1.00 80.94 90 LEU A O 1
ATOM 716 N N . ASN A 1 91 ? 9.322 8.698 -21.070 1.00 78.62 91 ASN A N 1
ATOM 717 C CA . ASN A 1 91 ? 8.094 9.460 -21.270 1.00 78.62 91 ASN A CA 1
ATOM 718 C C . ASN A 1 91 ? 6.876 8.697 -20.716 1.00 78.62 91 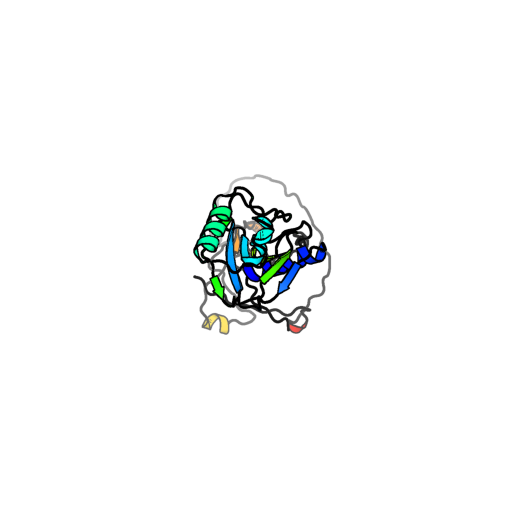ASN A C 1
ATOM 720 O O . ASN A 1 91 ? 6.269 7.871 -21.400 1.00 78.62 91 ASN A O 1
ATOM 724 N N . LEU A 1 92 ? 6.529 8.945 -19.449 1.00 80.81 92 LEU A N 1
ATOM 725 C CA . LEU A 1 92 ? 5.398 8.289 -18.788 1.00 80.81 92 LEU A CA 1
ATOM 726 C C . LEU A 1 92 ? 4.125 9.123 -18.946 1.00 80.81 92 LEU A C 1
ATOM 728 O O . LEU A 1 92 ? 4.020 10.230 -18.425 1.00 80.81 92 LEU A O 1
ATOM 732 N N . LYS A 1 93 ? 3.137 8.562 -19.650 1.00 77.19 93 LYS A N 1
ATOM 733 C CA . LYS A 1 93 ? 1.837 9.208 -19.907 1.00 77.19 93 LYS A CA 1
ATOM 734 C C . LYS A 1 93 ? 0.925 9.249 -18.676 1.00 77.19 93 LYS A C 1
ATOM 736 O O . LYS A 1 93 ? 0.028 10.086 -18.603 1.00 77.19 93 LYS A O 1
ATOM 741 N N . TYR A 1 94 ? 1.155 8.357 -17.715 1.00 78.69 94 TYR A N 1
ATOM 742 C CA . TYR A 1 94 ? 0.306 8.184 -16.541 1.00 78.69 94 TYR A CA 1
ATOM 743 C C . TYR A 1 94 ? 0.626 9.241 -15.470 1.00 78.69 94 TYR A C 1
ATOM 745 O O . TYR A 1 94 ? 1.780 9.330 -15.034 1.00 78.69 94 TYR A O 1
ATOM 753 N N . PRO A 1 95 ? -0.355 10.040 -15.008 1.00 75.38 95 PRO A N 1
ATOM 754 C CA . PRO A 1 95 ? -0.115 11.082 -14.012 1.00 75.38 95 PRO A CA 1
ATOM 755 C C . PRO A 1 95 ? 0.363 10.527 -12.664 1.00 75.38 95 PRO A C 1
ATOM 757 O O . PRO A 1 95 ? 1.080 11.221 -11.946 1.00 75.38 95 PRO A O 1
ATOM 760 N N . GLU A 1 96 ? 0.010 9.287 -12.336 1.00 80.19 96 GLU A N 1
ATOM 761 C CA . GLU A 1 96 ? 0.393 8.609 -11.093 1.00 80.19 96 GLU A CA 1
ATOM 762 C C . GLU A 1 96 ? 1.839 8.103 -11.114 1.00 80.19 96 GLU A C 1
ATOM 764 O O . GLU A 1 96 ? 2.400 7.781 -10.069 1.00 80.19 96 GLU A O 1
ATOM 769 N N . LEU A 1 97 ? 2.459 8.079 -12.296 1.00 82.44 97 LEU A N 1
ATOM 770 C CA . LEU A 1 97 ? 3.860 7.717 -12.488 1.00 82.44 97 LEU A CA 1
ATOM 771 C C . LEU A 1 97 ? 4.744 8.935 -12.739 1.00 82.44 97 LEU A C 1
ATOM 773 O O . LEU A 1 97 ? 5.875 8.795 -13.197 1.00 82.44 97 LEU A O 1
ATOM 777 N N . LYS A 1 98 ? 4.261 10.143 -12.436 1.00 83.25 98 LYS A N 1
ATOM 778 C CA . LYS A 1 98 ? 5.105 11.337 -12.484 1.00 83.25 98 LYS A CA 1
ATOM 779 C C . LYS A 1 98 ? 6.312 11.156 -11.572 1.00 83.2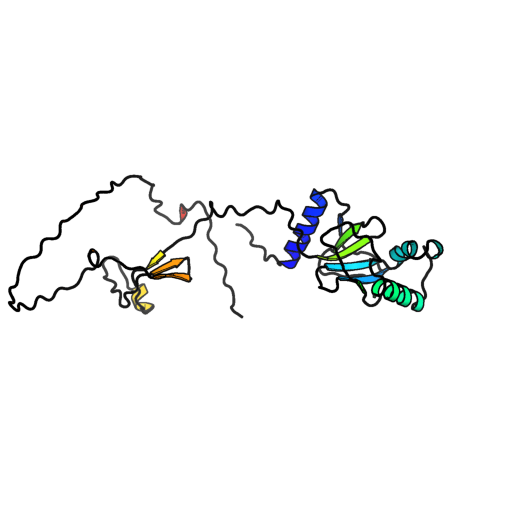5 98 LYS A C 1
ATOM 781 O O . LYS A 1 98 ? 6.198 10.673 -10.449 1.00 83.25 98 LYS A O 1
ATOM 786 N N . TYR A 1 99 ? 7.464 11.571 -12.069 1.00 82.75 99 TYR A N 1
ATOM 787 C CA . TYR A 1 99 ? 8.714 11.559 -11.333 1.00 82.75 99 TYR A CA 1
ATOM 788 C C . TYR A 1 99 ? 9.495 12.825 -11.679 1.00 82.75 99 TYR A C 1
ATOM 790 O O . TYR A 1 99 ? 9.406 13.334 -12.796 1.00 82.75 99 TYR A O 1
ATOM 798 N N . ASN A 1 100 ? 10.239 13.346 -10.706 1.00 80.06 100 ASN A N 1
ATOM 799 C CA . ASN A 1 100 ? 11.202 14.422 -10.948 1.00 80.06 100 ASN A CA 1
ATOM 800 C C . ASN A 1 100 ? 12.578 13.843 -11.304 1.00 80.06 100 ASN A C 1
ATOM 802 O O . ASN A 1 100 ? 13.274 14.339 -12.183 1.00 80.06 100 ASN A O 1
ATOM 806 N N . ARG A 1 101 ? 12.950 12.751 -10.629 1.00 81.31 101 ARG A N 1
ATOM 807 C CA . ARG A 1 101 ? 14.173 11.995 -10.875 1.00 81.31 101 ARG A CA 1
ATOM 808 C C . ARG A 1 101 ? 13.929 10.512 -10.619 1.00 81.31 101 ARG A C 1
ATOM 810 O O . ARG A 1 101 ? 13.196 10.159 -9.695 1.00 81.31 101 ARG A O 1
ATOM 817 N N . LEU A 1 102 ? 14.541 9.657 -11.438 1.00 85.31 102 LEU A N 1
ATOM 818 C CA . LEU A 1 102 ? 14.519 8.211 -11.231 1.00 85.31 102 LEU A CA 1
ATOM 819 C C . LEU A 1 102 ? 15.708 7.779 -10.375 1.00 85.31 102 LEU A C 1
ATOM 821 O O . LEU A 1 102 ? 16.864 8.072 -10.683 1.00 85.31 102 LEU A O 1
ATOM 825 N N . CYS A 1 103 ? 15.415 7.030 -9.321 1.00 86.38 103 CYS A N 1
ATOM 826 C CA . CYS A 1 103 ? 16.389 6.252 -8.581 1.00 86.38 103 CYS A CA 1
ATOM 827 C C . CYS A 1 103 ? 16.543 4.896 -9.266 1.00 86.38 103 CYS A C 1
ATOM 829 O O . CYS A 1 103 ? 15.606 4.097 -9.304 1.00 86.38 103 CYS A O 1
ATOM 831 N N . VAL A 1 104 ? 17.732 4.636 -9.800 1.00 88.75 104 VAL A N 1
ATOM 832 C CA . VAL A 1 104 ? 18.045 3.385 -10.489 1.00 88.75 104 VAL A CA 1
ATOM 833 C C . VAL A 1 104 ? 18.894 2.516 -9.575 1.00 88.75 104 VAL A C 1
ATOM 835 O O . VAL A 1 104 ? 19.907 2.964 -9.036 1.00 88.75 104 VAL A O 1
ATOM 838 N N . GLY A 1 105 ? 18.473 1.271 -9.369 1.00 86.19 105 GLY A N 1
ATOM 839 C CA . GLY A 1 105 ? 19.244 0.311 -8.585 1.00 86.19 105 GLY A CA 1
ATOM 840 C C . GLY A 1 105 ? 20.231 -0.495 -9.432 1.00 86.19 105 GLY A C 1
ATOM 841 O O . GLY A 1 105 ? 20.504 -0.199 -10.593 1.00 86.19 105 GLY A O 1
ATOM 842 N N . LYS A 1 106 ? 20.789 -1.548 -8.831 1.00 86.88 106 LYS A N 1
ATOM 843 C CA . LYS A 1 106 ? 21.712 -2.455 -9.524 1.00 86.88 106 LYS A CA 1
ATOM 844 C C . LYS A 1 106 ? 20.951 -3.389 -10.460 1.00 86.88 106 LYS A C 1
ATOM 846 O O . LYS A 1 106 ? 19.865 -3.849 -10.115 1.00 86.88 106 LYS A O 1
ATOM 851 N N . VAL A 1 107 ? 21.563 -3.707 -11.600 1.00 87.50 107 VAL A N 1
ATOM 852 C CA . VAL A 1 107 ? 21.047 -4.707 -12.541 1.00 87.50 107 VAL A CA 1
ATOM 853 C C . VAL A 1 107 ? 20.913 -6.049 -11.826 1.00 87.50 107 VAL A C 1
ATOM 855 O O . VAL A 1 107 ? 21.855 -6.525 -11.189 1.00 87.50 107 VAL A O 1
ATOM 858 N N . PHE A 1 108 ? 19.733 -6.643 -11.936 1.00 87.62 108 PHE A N 1
ATOM 859 C CA . PHE A 1 108 ? 19.415 -7.966 -11.431 1.00 87.62 108 PHE A CA 1
ATOM 860 C C . PHE A 1 108 ? 19.339 -8.940 -12.605 1.00 87.62 108 PHE A C 1
ATOM 862 O O . PHE A 1 108 ? 18.536 -8.751 -13.514 1.00 87.62 108 PHE A O 1
ATOM 869 N N . ASP A 1 109 ? 20.178 -9.971 -12.592 1.00 87.75 109 ASP A N 1
ATOM 870 C CA . ASP A 1 109 ? 20.186 -11.021 -13.611 1.00 87.75 109 ASP A CA 1
ATOM 871 C C . ASP A 1 109 ? 19.520 -12.277 -13.043 1.00 87.75 109 ASP A C 1
ATOM 873 O O . ASP A 1 109 ? 20.053 -12.915 -12.131 1.00 87.75 109 ASP A O 1
ATOM 877 N N . GLY A 1 110 ? 18.319 -12.592 -13.528 1.00 84.81 110 GLY A N 1
ATOM 878 C CA . GLY A 1 110 ? 17.576 -13.763 -13.083 1.00 84.81 110 GLY A CA 1
ATOM 879 C C . GLY A 1 110 ? 16.065 -13.645 -13.243 1.00 84.81 110 GLY A C 1
ATOM 880 O O . GLY A 1 110 ? 15.540 -12.812 -13.985 1.00 84.81 110 GLY A O 1
ATOM 881 N N . VAL A 1 111 ? 15.353 -14.524 -12.541 1.00 82.81 111 VAL A N 1
ATOM 882 C CA . VAL A 1 111 ? 13.887 -14.562 -12.522 1.00 82.81 111 VAL A CA 1
ATOM 883 C C . VAL A 1 111 ? 13.387 -13.714 -11.357 1.00 82.81 111 VAL A C 1
ATOM 885 O O . VAL A 1 111 ? 13.744 -13.962 -10.204 1.00 82.81 111 VAL A O 1
ATOM 888 N N . LEU A 1 112 ? 12.548 -12.718 -11.648 1.00 82.56 112 LEU A N 1
ATOM 889 C CA . LEU A 1 112 ? 11.818 -12.002 -10.607 1.00 82.56 112 LEU A CA 1
ATOM 890 C C . LEU A 1 112 ? 10.798 -12.967 -9.992 1.00 82.56 112 LEU A C 1
ATOM 892 O O . LEU A 1 112 ? 9.917 -13.465 -10.682 1.00 82.56 112 LEU A O 1
ATOM 896 N N . SER A 1 113 ? 10.900 -13.223 -8.688 1.00 78.81 113 SER A N 1
ATOM 897 C CA . SER A 1 113 ? 9.962 -14.086 -7.956 1.00 78.81 113 SER A CA 1
ATOM 898 C C . SER A 1 113 ? 9.156 -13.273 -6.935 1.00 78.81 113 SER A C 1
ATOM 900 O O . SER A 1 113 ? 9.353 -13.440 -5.726 1.00 78.81 113 SER A O 1
ATOM 902 N N . PRO A 1 114 ? 8.278 -12.354 -7.378 1.00 78.50 114 PRO A N 1
ATOM 903 C CA . PRO A 1 114 ? 7.452 -11.578 -6.466 1.00 78.50 114 PRO A CA 1
ATOM 904 C C . PRO A 1 114 ? 6.393 -12.470 -5.799 1.00 78.50 114 PRO A C 1
ATOM 906 O O . PRO A 1 114 ? 5.916 -13.445 -6.376 1.00 78.50 114 PRO A O 1
ATOM 909 N N . ALA A 1 115 ? 5.990 -12.116 -4.576 1.00 74.12 115 ALA A N 1
ATOM 910 C CA . ALA A 1 115 ? 4.938 -12.831 -3.844 1.00 74.12 115 ALA A CA 1
ATOM 911 C C . ALA A 1 115 ? 3.532 -12.653 -4.457 1.00 74.12 115 ALA A C 1
ATOM 913 O O . ALA A 1 115 ? 2.602 -13.367 -4.087 1.00 74.12 115 ALA A O 1
ATOM 914 N N . GLN A 1 116 ? 3.371 -11.682 -5.360 1.00 75.75 116 GLN A N 1
ATOM 915 C CA . GLN A 1 116 ? 2.129 -11.352 -6.054 1.00 75.75 116 GLN A CA 1
ATOM 916 C C . GLN A 1 116 ? 2.432 -10.919 -7.502 1.00 75.75 116 GLN A C 1
ATOM 918 O O . GLN A 1 116 ? 3.545 -10.453 -7.759 1.00 75.75 116 GLN A O 1
ATOM 923 N N . PRO A 1 117 ? 1.467 -11.037 -8.433 1.00 84.31 117 PRO A N 1
ATOM 924 C CA . PRO A 1 117 ? 1.608 -10.523 -9.794 1.00 84.31 117 PRO A CA 1
ATOM 925 C C . PRO A 1 117 ? 1.948 -9.029 -9.821 1.00 84.31 117 PRO A C 1
ATOM 927 O O . PRO A 1 117 ? 1.513 -8.273 -8.951 1.00 84.31 117 PRO A O 1
ATOM 930 N N . LEU A 1 118 ? 2.694 -8.604 -10.839 1.00 88.75 118 LEU A N 1
ATOM 931 C CA . LEU A 1 118 ? 3.066 -7.208 -11.065 1.00 88.75 118 LEU A CA 1
ATOM 932 C C . LEU A 1 118 ? 2.158 -6.585 -12.129 1.00 88.75 118 LEU A C 1
ATOM 934 O O . LEU A 1 118 ? 1.664 -7.284 -13.019 1.00 88.75 118 LEU A O 1
ATOM 938 N N . ILE A 1 119 ? 1.956 -5.267 -12.065 1.00 89.00 119 ILE A N 1
ATOM 939 C CA . ILE A 1 119 ? 1.240 -4.546 -13.123 1.00 89.00 119 ILE A CA 1
ATOM 940 C C . ILE A 1 119 ? 2.250 -4.219 -14.213 1.00 89.00 119 ILE A C 1
ATOM 942 O O . ILE A 1 119 ? 3.154 -3.410 -14.013 1.00 89.00 119 ILE A O 1
ATOM 946 N N . ARG A 1 120 ? 2.085 -4.844 -15.373 1.00 90.88 120 ARG A N 1
ATOM 947 C CA . ARG A 1 120 ? 2.796 -4.494 -16.594 1.00 90.88 120 ARG A CA 1
ATOM 948 C C . ARG A 1 120 ? 2.030 -3.388 -17.304 1.00 90.88 120 ARG A C 1
ATOM 950 O O . ARG A 1 120 ? 0.882 -3.601 -17.690 1.00 90.88 120 ARG A O 1
ATOM 957 N N . ILE A 1 121 ? 2.684 -2.256 -17.517 1.00 90.00 121 ILE A N 1
ATOM 958 C CA . ILE A 1 121 ? 2.170 -1.155 -18.334 1.00 90.00 121 ILE A CA 1
ATOM 959 C C . ILE A 1 121 ? 3.022 -1.004 -19.589 1.00 90.00 121 ILE A C 1
ATOM 961 O O . ILE A 1 121 ? 4.251 -1.093 -19.522 1.00 90.00 121 ILE A O 1
ATOM 965 N N . TRP A 1 122 ? 2.379 -0.736 -20.721 1.00 86.81 122 TRP A N 1
ATOM 966 C CA . TRP A 1 122 ? 3.071 -0.269 -21.917 1.00 86.81 122 TRP A CA 1
ATOM 967 C C . TRP A 1 122 ? 3.126 1.262 -21.913 1.00 86.81 122 TRP A C 1
ATOM 969 O O . TRP A 1 122 ? 2.095 1.933 -21.837 1.00 86.81 122 TRP A O 1
ATOM 979 N N . THR A 1 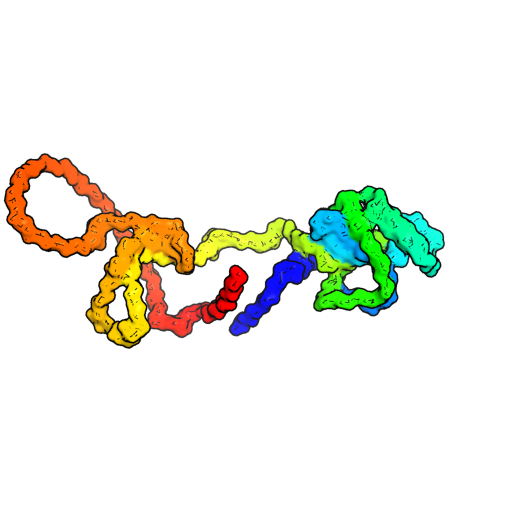123 ? 4.326 1.841 -21.983 1.00 80.62 123 THR A N 1
ATOM 980 C CA . THR A 1 123 ? 4.500 3.309 -22.007 1.00 80.62 123 THR A CA 1
ATOM 981 C C . THR A 1 123 ? 4.422 3.897 -23.419 1.00 80.62 123 THR A C 1
ATOM 983 O O . THR A 1 123 ? 4.374 5.115 -23.588 1.00 80.62 123 THR A O 1
ATOM 986 N N . GLY A 1 124 ? 4.374 3.046 -24.449 1.00 77.12 124 GLY A N 1
ATOM 987 C CA . GLY A 1 124 ? 4.601 3.420 -25.849 1.00 77.12 124 GLY A CA 1
ATOM 988 C C . GLY A 1 124 ? 6.011 3.077 -26.334 1.00 77.12 124 GLY A C 1
ATOM 989 O O . GLY A 1 124 ? 6.208 2.903 -27.532 1.00 77.12 124 GLY A O 1
ATOM 990 N N . GLU A 1 125 ? 6.955 2.949 -25.403 1.00 80.81 125 GLU A N 1
ATOM 991 C CA . GLU A 1 125 ? 8.385 2.767 -25.669 1.00 80.81 125 GLU A CA 1
ATOM 992 C C . GLU A 1 125 ? 8.930 1.478 -25.048 1.00 80.81 125 GLU A C 1
ATOM 994 O O . GLU A 1 125 ? 9.696 0.757 -25.684 1.00 80.81 125 GLU A O 1
ATOM 999 N N . LEU A 1 126 ? 8.515 1.170 -23.817 1.00 87.00 126 LEU A N 1
ATOM 1000 C CA . LEU A 1 126 ? 8.934 -0.021 -23.087 1.00 87.00 126 LEU A CA 1
ATOM 1001 C C . LEU A 1 126 ? 7.831 -0.523 -22.148 1.00 87.00 126 LEU A C 1
ATOM 1003 O O . LEU A 1 126 ? 6.833 0.161 -21.897 1.00 87.00 126 LEU A O 1
ATOM 1007 N N . ASN A 1 127 ? 8.026 -1.722 -21.601 1.00 89.50 127 ASN A N 1
ATOM 1008 C CA . ASN A 1 127 ? 7.190 -2.263 -20.540 1.00 89.50 127 ASN A CA 1
ATOM 1009 C C . ASN A 1 127 ? 7.783 -1.925 -19.168 1.00 89.50 127 ASN A C 1
ATOM 1011 O O . ASN A 1 127 ? 8.927 -2.280 -18.869 1.00 89.50 127 ASN A O 1
ATOM 1015 N N . ILE A 1 128 ? 6.973 -1.319 -18.299 1.00 90.44 128 ILE A N 1
ATOM 1016 C CA . ILE A 1 128 ? 7.307 -1.160 -16.878 1.00 90.44 128 ILE A CA 1
ATOM 1017 C C . ILE A 1 128 ? 6.495 -2.160 -16.075 1.00 90.44 128 ILE A C 1
ATOM 1019 O O . ILE A 1 128 ? 5.280 -2.259 -16.227 1.00 90.44 128 ILE A O 1
ATOM 1023 N N . TRP A 1 129 ? 7.180 -2.888 -15.204 1.00 92.00 129 TRP A N 1
ATOM 1024 C CA . TRP A 1 129 ? 6.594 -3.852 -14.288 1.00 92.00 129 TRP A CA 1
ATOM 1025 C C . TRP A 1 129 ? 6.559 -3.244 -12.894 1.00 92.00 129 TRP A C 1
ATOM 1027 O O . TRP A 1 129 ? 7.560 -3.245 -12.184 1.00 92.00 129 TRP A O 1
ATOM 1037 N N . LEU A 1 130 ? 5.420 -2.680 -12.514 1.00 90.25 130 LEU A N 1
ATOM 1038 C CA . LEU A 1 130 ? 5.252 -1.993 -11.240 1.00 90.25 130 LEU A CA 1
ATOM 1039 C C . LEU A 1 130 ? 5.094 -3.003 -10.107 1.00 90.25 130 LEU A C 1
ATOM 1041 O O . LEU A 1 130 ? 4.284 -3.924 -10.202 1.00 90.25 130 LEU A O 1
ATOM 1045 N N . ASP A 1 131 ? 5.832 -2.793 -9.020 1.00 87.62 131 ASP A N 1
ATOM 1046 C CA . ASP A 1 131 ? 5.673 -3.526 -7.758 1.00 87.62 131 ASP A CA 1
ATOM 1047 C C . ASP A 1 131 ? 5.002 -2.677 -6.670 1.00 87.62 131 ASP A C 1
ATOM 1049 O O . ASP A 1 131 ? 4.387 -3.212 -5.742 1.00 87.62 131 ASP A O 1
ATOM 1053 N N . LYS A 1 132 ? 5.048 -1.353 -6.825 1.00 85.06 132 LYS A N 1
ATOM 1054 C CA . LYS A 1 132 ? 4.394 -0.383 -5.959 1.00 85.06 132 LYS A CA 1
ATOM 1055 C C . LYS A 1 132 ? 3.900 0.793 -6.788 1.00 85.06 132 LYS A C 1
ATOM 1057 O O . LYS A 1 132 ? 4.639 1.358 -7.586 1.00 85.06 132 LYS A 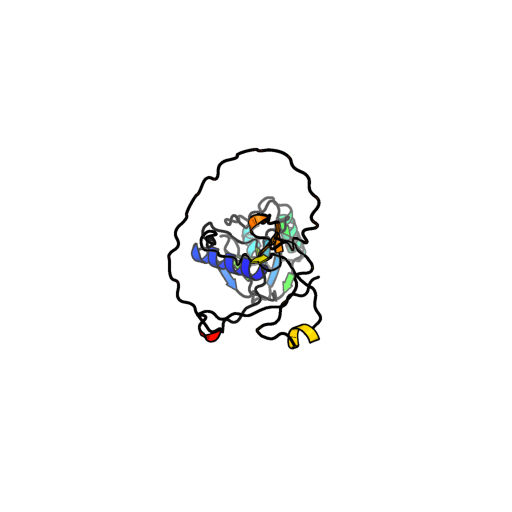O 1
ATOM 1062 N N . VAL A 1 133 ? 2.667 1.211 -6.531 1.00 84.25 133 VAL A N 1
ATOM 1063 C CA . VAL A 1 133 ? 2.099 2.450 -7.065 1.00 84.25 133 VAL A CA 1
ATOM 1064 C C . VAL A 1 133 ? 1.116 3.019 -6.048 1.00 84.25 133 VAL A C 1
ATOM 1066 O O . VAL A 1 133 ? 0.357 2.272 -5.421 1.00 84.25 133 VAL A O 1
ATOM 1069 N N . THR A 1 134 ? 1.154 4.331 -5.828 1.00 75.69 134 THR A N 1
ATOM 1070 C CA . THR A 1 134 ? 0.132 5.034 -5.046 1.00 75.69 134 THR A CA 1
ATOM 1071 C C . THR A 1 134 ? -1.232 4.915 -5.725 1.00 75.69 134 THR A C 1
ATOM 1073 O O . THR A 1 134 ? -1.324 5.035 -6.942 1.00 75.69 134 THR A O 1
ATOM 1076 N N . VAL A 1 135 ? -2.284 4.666 -4.932 1.00 68.31 135 VAL A N 1
ATOM 1077 C CA . VAL A 1 135 ? -3.657 4.414 -5.414 1.00 68.31 135 VAL A CA 1
ATOM 1078 C C . VAL A 1 135 ? -4.075 5.452 -6.456 1.00 68.31 135 VAL A C 1
ATOM 1080 O O . VAL A 1 135 ? -4.133 6.642 -6.142 1.00 68.31 135 VAL A O 1
ATOM 1083 N N . CYS A 1 136 ? -4.483 4.997 -7.642 1.00 62.94 136 CYS A N 1
ATOM 1084 C CA . CYS A 1 136 ? -5.250 5.831 -8.563 1.00 62.94 136 CYS A CA 1
ATOM 1085 C C . CYS A 1 136 ? -6.642 6.069 -7.968 1.00 62.94 136 CYS A C 1
ATOM 1087 O O . CYS A 1 136 ? -7.493 5.183 -8.021 1.00 62.94 136 CYS A O 1
ATOM 1089 N N . GLN A 1 137 ? -6.887 7.241 -7.385 1.00 56.06 137 GLN A N 1
ATOM 1090 C CA . GLN A 1 137 ? -8.241 7.674 -7.044 1.00 56.06 137 GLN A CA 1
ATOM 1091 C C . GLN A 1 137 ? -8.787 8.486 -8.215 1.00 56.06 137 GLN A C 1
ATOM 1093 O O . GLN A 1 137 ? -8.606 9.699 -8.276 1.00 56.06 137 GLN A O 1
ATOM 1098 N N . TYR A 1 138 ? -9.433 7.818 -9.168 1.00 54.06 138 TYR A N 1
ATOM 1099 C CA . TYR A 1 138 ? -10.321 8.537 -10.076 1.00 54.06 138 TYR A CA 1
ATOM 1100 C C . TYR A 1 138 ? -11.608 8.889 -9.331 1.00 54.06 138 TYR A C 1
ATOM 1102 O O . TYR A 1 138 ? -12.014 8.167 -8.421 1.00 54.06 138 TYR A O 1
ATOM 1110 N N . GLU A 1 139 ? -12.235 10.003 -9.711 1.00 51.44 139 GLU A N 1
ATOM 1111 C CA . GLU A 1 139 ? -13.384 10.640 -9.038 1.00 51.44 139 GLU A CA 1
ATOM 1112 C C . GLU A 1 139 ? -14.608 9.723 -8.817 1.00 51.44 139 GLU A C 1
ATOM 1114 O O . GLU A 1 139 ? -15.529 10.087 -8.093 1.00 51.44 139 GLU A O 1
ATOM 1119 N N . ASN A 1 140 ? -14.582 8.503 -9.361 1.00 49.28 140 ASN A N 1
ATOM 1120 C CA . ASN A 1 140 ? -15.581 7.452 -9.182 1.00 49.28 140 ASN A CA 1
ATOM 1121 C C . ASN A 1 140 ? -15.267 6.484 -8.028 1.00 49.28 140 ASN A C 1
ATOM 1123 O O . ASN A 1 140 ? -15.780 5.364 -8.011 1.00 49.28 140 ASN A O 1
ATOM 1127 N N . ALA A 1 141 ? -14.432 6.860 -7.054 1.00 49.06 141 ALA A N 1
ATOM 1128 C CA . ALA A 1 141 ? -14.441 6.141 -5.784 1.00 49.06 141 ALA A CA 1
ATOM 1129 C C . ALA A 1 141 ? -15.884 6.185 -5.251 1.00 49.06 141 ALA A C 1
ATOM 1131 O O . ALA A 1 141 ? -16.455 7.279 -5.233 1.00 49.06 141 ALA A O 1
ATOM 1132 N N . PRO A 1 142 ? -16.498 5.051 -4.854 1.00 50.78 142 PRO A N 1
ATOM 1133 C CA . PRO A 1 142 ? -17.845 5.068 -4.307 1.00 50.78 142 PRO A CA 1
ATOM 1134 C C . PRO A 1 142 ? -17.837 6.051 -3.145 1.00 50.78 142 PRO A C 1
ATOM 1136 O O . PRO A 1 142 ? -17.190 5.830 -2.118 1.00 50.78 142 PRO A O 1
ATOM 1139 N N . THR A 1 143 ? -18.477 7.196 -3.360 1.00 50.25 143 THR A N 1
ATOM 1140 C CA . THR A 1 143 ? -18.619 8.211 -2.336 1.00 50.25 143 THR A CA 1
ATOM 1141 C C . THR A 1 143 ? -19.508 7.562 -1.304 1.00 50.25 143 THR A C 1
ATOM 1143 O O . THR A 1 143 ? -20.694 7.343 -1.532 1.00 50.25 143 THR A O 1
ATOM 1146 N N . LEU A 1 144 ? -18.892 7.136 -0.201 1.00 54.91 144 LEU A N 1
ATOM 1147 C CA . LEU A 1 144 ? -19.627 6.626 0.937 1.00 54.91 144 LEU A CA 1
ATOM 1148 C C . LEU A 1 144 ? -20.612 7.734 1.300 1.00 54.91 144 LEU A C 1
ATOM 1150 O O . LEU A 1 144 ? -20.184 8.806 1.742 1.00 54.91 144 LEU A O 1
ATOM 1154 N N . ASP A 1 145 ? -21.895 7.520 1.014 1.00 62.12 145 ASP A N 1
ATOM 1155 C CA . ASP A 1 145 ? -22.909 8.518 1.297 1.00 62.12 145 ASP A CA 1
ATOM 1156 C C . ASP A 1 145 ? -22.999 8.640 2.812 1.00 62.12 145 ASP A C 1
ATOM 1158 O O . ASP A 1 145 ? -23.638 7.842 3.498 1.00 62.12 145 ASP A O 1
ATOM 1162 N N . LYS A 1 146 ? -22.297 9.643 3.341 1.00 63.78 146 LYS A N 1
ATOM 1163 C CA . LYS A 1 146 ? -22.195 9.895 4.776 1.00 63.78 146 LYS A CA 1
ATOM 1164 C C . LYS A 1 146 ? -23.566 10.148 5.406 1.00 63.78 146 LYS A C 1
ATOM 1166 O O . LYS A 1 146 ? -23.670 10.074 6.623 1.00 63.78 146 LYS A O 1
ATOM 1171 N N . LYS A 1 147 ? -24.591 10.445 4.595 1.00 69.50 147 LYS A N 1
ATOM 1172 C CA . LYS A 1 147 ? -25.972 10.650 5.040 1.00 69.50 147 LYS A CA 1
ATOM 1173 C C . LYS A 1 147 ? -26.725 9.342 5.295 1.00 69.50 147 LYS A C 1
ATOM 1175 O O . LYS A 1 147 ? -27.621 9.337 6.126 1.00 69.50 147 LYS A O 1
ATOM 1180 N N . SER A 1 148 ? -26.352 8.248 4.631 1.00 66.25 148 SER A N 1
ATOM 1181 C CA . SER A 1 148 ? -27.036 6.941 4.709 1.00 66.25 148 SER A CA 1
ATOM 1182 C C . SER A 1 148 ? -26.461 6.019 5.788 1.00 66.25 148 SER A C 1
ATOM 1184 O O . SER A 1 148 ? -26.527 4.793 5.721 1.00 66.25 148 SER A O 1
ATOM 1186 N N . LEU A 1 149 ? -25.805 6.618 6.763 1.00 72.56 149 LEU A N 1
ATOM 1187 C CA . LEU A 1 149 ? -24.826 5.985 7.612 1.00 72.56 149 LEU A CA 1
ATOM 1188 C C . LEU A 1 149 ? -25.334 6.227 9.047 1.00 72.56 149 LEU A C 1
ATOM 1190 O O . LEU A 1 149 ? -25.624 7.365 9.418 1.00 72.56 149 LEU A O 1
ATOM 1194 N N . TYR A 1 150 ? -25.526 5.160 9.827 1.00 75.56 150 TYR A N 1
ATOM 1195 C CA . TYR A 1 150 ? -26.180 5.214 11.142 1.00 75.56 150 TYR A CA 1
ATOM 1196 C C . TYR A 1 150 ? -25.275 4.639 12.230 1.00 75.56 150 TYR A C 1
ATOM 1198 O O . TYR A 1 150 ? -24.616 3.617 12.030 1.00 75.56 150 TYR A O 1
ATOM 1206 N N . TRP A 1 151 ? -25.256 5.294 13.392 1.00 78.88 151 TRP A N 1
ATOM 1207 C CA . TRP A 1 151 ? -24.470 4.875 14.549 1.00 78.88 151 TRP A CA 1
ATOM 1208 C C . TRP A 1 151 ? -25.375 4.731 15.762 1.00 78.88 151 TRP A C 1
ATOM 1210 O O . TRP A 1 151 ? -26.187 5.624 16.012 1.00 78.88 151 TRP A O 1
ATOM 1220 N N . PRO A 1 152 ? -25.213 3.655 16.547 1.00 83.38 152 PRO A N 1
ATOM 1221 C CA . PRO A 1 152 ? -25.893 3.543 17.822 1.00 83.38 152 PRO A CA 1
ATOM 1222 C C . PRO A 1 152 ? -25.271 4.547 18.794 1.00 83.38 152 PRO A C 1
ATOM 1224 O O . PRO A 1 152 ? -24.094 4.440 19.151 1.00 83.38 152 PRO A O 1
ATOM 1227 N N . ILE A 1 153 ? -26.066 5.534 19.196 1.00 83.94 153 ILE A N 1
ATOM 1228 C CA . ILE A 1 153 ? -25.716 6.475 20.257 1.00 83.94 153 ILE A CA 1
ATOM 1229 C C . ILE A 1 153 ? -26.389 5.975 21.532 1.00 83.94 153 ILE A C 1
ATOM 1231 O O . ILE A 1 153 ? -27.613 5.881 21.588 1.00 83.94 153 ILE A O 1
ATOM 1235 N N . TYR A 1 154 ? -25.593 5.654 22.549 1.00 82.50 154 TYR A N 1
ATOM 1236 C CA . TYR A 1 154 ? -26.099 5.283 23.866 1.00 82.50 154 TYR A CA 1
ATOM 1237 C C . TYR A 1 154 ? -25.994 6.481 24.801 1.00 82.50 154 TYR A C 1
ATOM 1239 O O . TYR A 1 154 ? -24.917 7.055 24.973 1.00 82.50 154 TYR A O 1
ATOM 1247 N N . PHE A 1 155 ? -27.112 6.836 25.423 1.00 85.06 155 PHE A N 1
ATOM 1248 C CA . PHE A 1 155 ? -27.180 7.865 26.451 1.00 85.06 155 PHE A CA 1
ATOM 1249 C C . PHE A 1 155 ? -27.069 7.173 27.808 1.00 85.06 155 PHE A C 1
ATOM 1251 O O . PHE A 1 155 ? -27.999 6.514 28.267 1.00 85.06 155 PHE A O 1
ATOM 1258 N N . VAL A 1 156 ? -25.891 7.257 28.416 1.00 84.19 156 VAL A N 1
ATOM 1259 C CA . VAL A 1 156 ? -25.588 6.622 29.698 1.00 84.19 156 VAL A CA 1
ATOM 1260 C C . VAL A 1 156 ? -25.909 7.617 30.801 1.00 84.19 156 VAL A C 1
ATOM 1262 O O . VAL A 1 156 ? -25.373 8.718 30.785 1.00 84.19 156 VAL A O 1
ATOM 1265 N N . ILE A 1 157 ? -26.765 7.234 31.750 1.00 82.38 157 ILE A N 1
ATOM 1266 C CA . ILE A 1 157 ? -27.126 8.051 32.927 1.00 82.38 157 ILE A CA 1
ATOM 1267 C C . ILE A 1 157 ? -26.221 7.781 34.141 1.00 82.38 157 ILE A C 1
ATOM 1269 O O . ILE A 1 157 ? -26.212 8.533 35.111 1.00 82.38 157 ILE A O 1
ATOM 1273 N N . GLY A 1 158 ? -25.444 6.702 34.093 1.00 81.38 158 GLY A N 1
ATOM 1274 C CA . GLY A 1 158 ? -24.472 6.344 35.112 1.00 81.38 158 GLY A CA 1
ATOM 1275 C C . GLY A 1 158 ? -24.082 4.877 35.020 1.00 81.38 158 GLY A C 1
ATOM 1276 O O . GLY A 1 158 ? -24.526 4.151 34.130 1.00 81.38 158 GLY A O 1
ATOM 1277 N N . PHE A 1 159 ? -23.220 4.434 35.930 1.00 84.69 159 PHE A N 1
ATOM 1278 C CA . PHE A 1 159 ? -22.816 3.033 36.000 1.00 84.69 159 PHE A CA 1
ATOM 1279 C C . PHE A 1 159 ? -22.450 2.605 37.423 1.00 84.69 159 PHE A C 1
ATOM 1281 O O . PHE A 1 159 ? -22.053 3.408 38.271 1.00 84.69 159 PHE A O 1
ATOM 1288 N N . SER A 1 160 ? -22.517 1.297 37.654 1.00 80.44 160 SER A N 1
ATOM 1289 C CA . SER A 1 160 ? -22.009 0.644 38.857 1.00 80.44 160 SER A CA 1
ATOM 1290 C C . SER A 1 160 ? -21.026 -0.449 38.482 1.00 80.44 160 SER A C 1
ATOM 1292 O O . SER A 1 160 ? -21.238 -1.198 37.531 1.00 80.44 160 SER A O 1
ATOM 1294 N N . LYS A 1 161 ? -19.935 -0.546 39.240 1.00 85.44 161 LYS A N 1
ATOM 1295 C CA . LYS A 1 161 ? -19.040 -1.701 39.166 1.00 85.44 161 LYS A CA 1
ATOM 1296 C C . LYS A 1 161 ? -19.592 -2.778 40.086 1.00 85.44 161 LYS A C 1
ATOM 1298 O O . LYS A 1 161 ? -19.844 -2.509 41.254 1.00 85.44 161 LYS A O 1
ATOM 1303 N N . THR A 1 162 ? -19.746 -3.986 39.566 1.00 82.25 162 THR A N 1
ATOM 1304 C CA . THR A 1 162 ? -20.212 -5.136 40.340 1.00 82.25 162 THR A CA 1
ATOM 1305 C C . THR A 1 162 ? -19.343 -6.359 40.056 1.00 82.25 162 THR A C 1
ATOM 1307 O O . THR A 1 162 ? -18.537 -6.359 39.121 1.00 82.25 162 THR A O 1
ATOM 1310 N N . CYS A 1 163 ? -19.456 -7.386 40.894 1.00 82.38 163 CYS A N 1
ATOM 1311 C CA . CYS A 1 163 ? -18.731 -8.636 40.717 1.00 82.38 163 CYS A CA 1
ATOM 1312 C C . CYS A 1 163 ? -19.550 -9.634 39.890 1.00 82.38 163 CYS A C 1
ATOM 1314 O O . CYS A 1 163 ? -20.776 -9.575 39.855 1.00 82.38 163 CYS A O 1
ATOM 1316 N N . TYR A 1 164 ? -18.868 -10.585 39.249 1.00 84.25 164 TYR A N 1
ATOM 1317 C CA . TYR A 1 164 ? -19.518 -11.587 38.399 1.00 84.25 164 TYR A CA 1
ATOM 1318 C C . TYR A 1 164 ? -20.600 -12.390 39.135 1.00 84.25 164 TYR A C 1
ATOM 1320 O O . TYR A 1 164 ? -21.639 -12.662 38.552 1.00 84.25 164 TYR A O 1
ATOM 1328 N N . ARG A 1 165 ? -20.384 -12.724 40.417 1.00 82.12 165 ARG A N 1
ATOM 1329 C CA . ARG A 1 165 ? -21.367 -13.468 41.224 1.00 82.12 165 ARG A CA 1
ATOM 1330 C C . ARG A 1 165 ? -22.695 -12.718 41.298 1.00 82.12 165 ARG A C 1
ATOM 1332 O O . ARG A 1 165 ? -23.710 -13.265 40.914 1.00 82.12 165 ARG A O 1
ATOM 1339 N N . THR A 1 166 ? -22.644 -11.431 41.644 1.00 76.56 166 THR A N 1
ATOM 1340 C CA . THR A 1 166 ? -23.828 -10.568 41.677 1.00 76.56 166 THR A CA 1
ATOM 1341 C C . THR A 1 166 ? -24.535 -10.519 40.329 1.00 76.56 166 THR A C 1
ATOM 1343 O O . THR A 1 166 ? -25.746 -10.560 40.318 1.00 76.56 166 THR A O 1
ATOM 1346 N N . ILE A 1 167 ? -23.817 -10.471 39.199 1.00 84.81 167 ILE A N 1
ATOM 1347 C CA . ILE A 1 167 ? -24.449 -10.452 37.864 1.00 84.81 167 ILE A CA 1
ATOM 1348 C C . ILE A 1 167 ? -25.254 -11.729 37.595 1.00 84.81 167 ILE A C 1
ATOM 1350 O O . ILE A 1 167 ? -26.308 -11.658 36.975 1.00 84.81 167 ILE A O 1
ATOM 1354 N N . VAL A 1 168 ? -24.741 -12.883 38.033 1.00 89.06 168 VAL A N 1
ATOM 1355 C CA . VAL A 1 168 ? -25.404 -14.184 37.849 1.00 89.06 168 VAL A CA 1
ATOM 1356 C C . VAL A 1 168 ? -26.668 -14.298 38.700 1.00 89.06 168 VAL A C 1
ATOM 1358 O O . VAL A 1 168 ? -27.600 -14.981 38.291 1.00 89.06 168 VAL A O 1
ATOM 1361 N N . ASP A 1 169 ? -26.699 -13.608 39.838 1.00 86.62 169 ASP A N 1
ATOM 1362 C CA . ASP A 1 169 ? -27.784 -13.680 40.816 1.00 86.62 169 ASP A CA 1
ATOM 1363 C C . ASP A 1 169 ? -28.874 -12.602 40.604 1.00 86.62 169 ASP A C 1
ATOM 1365 O O . ASP A 1 169 ? -29.796 -12.533 41.408 1.00 86.62 169 ASP A O 1
ATOM 1369 N N . ILE A 1 170 ? -28.778 -11.746 39.571 1.00 88.31 170 ILE A N 1
ATOM 1370 C CA . ILE A 1 170 ? -29.792 -10.708 39.285 1.00 88.31 170 ILE A CA 1
ATOM 1371 C C . ILE A 1 170 ? -31.032 -11.338 38.655 1.00 88.31 170 ILE A C 1
ATOM 1373 O O . ILE A 1 170 ? -30.956 -11.935 37.577 1.00 88.31 170 ILE A O 1
ATOM 1377 N N . GLU A 1 171 ? -32.188 -11.095 39.266 1.00 89.12 171 GLU A N 1
ATOM 1378 C CA . GLU A 1 171 ? -33.489 -11.536 38.775 1.00 89.12 171 GLU A CA 1
ATOM 1379 C C . GLU A 1 171 ? -34.443 -10.362 38.491 1.00 89.12 171 GLU A C 1
ATOM 1381 O O . GLU A 1 171 ? -34.222 -9.205 38.861 1.00 89.12 171 GLU A O 1
ATOM 1386 N N . VAL A 1 172 ? -35.531 -10.652 37.770 1.00 88.94 172 VAL A N 1
ATOM 1387 C CA . VAL A 1 172 ? -36.570 -9.657 37.475 1.00 88.94 172 VAL A CA 1
ATOM 1388 C C . VAL A 1 172 ? -37.245 -9.240 38.781 1.00 88.94 172 VAL A C 1
ATOM 1390 O O . VAL A 1 172 ? -37.893 -10.053 39.434 1.00 88.94 172 VAL A O 1
ATOM 1393 N N . GLY A 1 173 ? -37.129 -7.959 39.126 1.00 85.31 173 GLY A N 1
ATOM 1394 C CA . GLY A 1 173 ? -37.647 -7.392 40.375 1.00 85.31 173 GLY A CA 1
ATOM 1395 C C . GLY A 1 173 ? -36.553 -6.840 41.289 1.00 85.31 173 GLY A C 1
ATOM 1396 O O . GLY A 1 173 ? -36.860 -6.047 42.177 1.00 85.31 173 GLY A O 1
ATOM 1397 N N . ASP A 1 174 ? -35.290 -7.184 41.033 1.00 82.69 174 ASP A N 1
ATOM 1398 C CA . ASP A 1 174 ? -34.162 -6.633 41.774 1.00 82.69 174 ASP A CA 1
ATOM 1399 C C . ASP A 1 174 ? -33.902 -5.165 41.428 1.00 82.69 174 ASP A C 1
ATOM 1401 O O . ASP A 1 174 ? -34.020 -4.721 40.281 1.00 82.69 174 ASP A O 1
ATOM 1405 N N . VAL A 1 175 ? -33.483 -4.401 42.438 1.00 84.12 175 VAL A N 1
ATOM 1406 C CA . VAL A 1 175 ? -33.132 -2.986 42.294 1.00 84.12 175 VAL A CA 1
ATOM 1407 C C . VAL A 1 175 ? -31.619 -2.843 42.160 1.00 84.12 175 VAL A C 1
ATOM 1409 O O . VAL A 1 175 ? -30.863 -3.132 43.088 1.00 84.12 175 VAL A O 1
ATOM 1412 N N . LEU A 1 176 ? -31.168 -2.343 41.007 1.00 83.00 176 LEU A N 1
ATOM 1413 C CA . LEU A 1 176 ? -29.759 -2.050 40.748 1.00 83.00 176 LEU A CA 1
ATOM 1414 C C . LEU A 1 176 ? -29.463 -0.571 40.992 1.00 83.00 176 LEU A C 1
ATOM 1416 O O . LEU A 1 176 ? -29.898 0.303 40.246 1.00 83.00 176 LEU A O 1
ATOM 1420 N N . LEU A 1 177 ? -28.673 -0.294 42.025 1.00 79.12 177 LEU A N 1
ATOM 1421 C CA . LEU A 1 177 ? -28.264 1.066 42.361 1.00 79.12 177 LEU A CA 1
ATOM 1422 C C . LEU A 1 177 ? -27.158 1.556 41.421 1.00 79.12 177 LEU A C 1
ATOM 1424 O O . LEU A 1 177 ? -26.163 0.861 41.191 1.00 79.12 177 LEU A O 1
ATOM 1428 N N . ILE A 1 178 ? -27.293 2.788 40.931 1.00 80.69 178 ILE A N 1
ATOM 1429 C CA . ILE A 1 178 ? -26.259 3.500 40.172 1.00 80.69 178 ILE A CA 1
ATOM 1430 C C . ILE A 1 178 ? -25.373 4.258 41.166 1.00 80.69 178 ILE A C 1
ATOM 1432 O O . ILE A 1 178 ? -25.781 5.256 41.745 1.00 80.69 178 ILE A O 1
ATOM 1436 N N . SER A 1 179 ? -24.145 3.784 41.362 1.00 76.19 179 SER A N 1
ATOM 1437 C CA . SER A 1 179 ? -23.192 4.363 42.323 1.00 76.19 179 SER A CA 1
ATOM 1438 C C . SER A 1 179 ? -22.404 5.539 41.751 1.00 76.19 179 SER A C 1
ATOM 1440 O O . SER A 1 179 ? -21.962 6.401 42.503 1.00 76.19 179 SER A O 1
ATOM 1442 N N . ASN A 1 180 ? -22.222 5.591 40.427 1.00 76.00 180 ASN A N 1
ATOM 1443 C CA . ASN A 1 180 ? -21.571 6.708 39.750 1.00 76.00 180 ASN A CA 1
ATOM 1444 C C . ASN A 1 180 ? -22.567 7.381 38.811 1.00 76.00 180 ASN A C 1
ATOM 1446 O O . ASN A 1 180 ? -22.854 6.863 37.728 1.00 76.00 180 ASN A O 1
ATOM 1450 N N . ASN A 1 181 ? -23.075 8.535 39.236 1.00 73.62 181 ASN A N 1
ATOM 1451 C CA . ASN A 1 181 ? -23.966 9.365 38.440 1.00 73.62 181 ASN A CA 1
ATOM 1452 C C . ASN A 1 181 ? -23.137 10.218 37.470 1.00 73.62 181 ASN A C 1
ATOM 1454 O O . ASN A 1 181 ? -22.573 11.245 37.845 1.00 73.62 181 ASN A O 1
ATOM 1458 N N . PHE A 1 182 ? -23.026 9.746 36.232 1.00 77.75 182 PHE A N 1
ATOM 1459 C CA . PHE A 1 182 ? -22.419 10.477 35.129 1.00 77.75 182 PHE A CA 1
ATOM 1460 C C . PHE A 1 182 ? -23.331 10.332 33.926 1.00 77.75 182 PHE A C 1
ATOM 1462 O O . PHE A 1 182 ? -23.499 9.225 33.414 1.00 77.75 182 PHE A O 1
ATOM 1469 N N . ALA A 1 183 ? -23.867 11.452 33.461 1.00 80.38 183 ALA A N 1
ATOM 1470 C CA . ALA A 1 183 ? -24.674 11.490 32.261 1.00 80.38 183 ALA A CA 1
ATOM 1471 C C . ALA A 1 183 ? -23.777 11.837 31.061 1.00 80.38 183 ALA A C 1
ATOM 1473 O O . ALA A 1 183 ? -23.152 12.895 31.038 1.00 80.38 183 ALA A O 1
ATOM 1474 N N . TYR A 1 184 ? -23.658 10.942 30.080 1.00 83.44 184 TYR A N 1
ATOM 1475 C CA . TYR A 1 184 ? -22.862 11.168 28.868 1.00 83.44 184 TYR A CA 1
ATOM 1476 C C . TYR A 1 184 ? -23.339 10.319 27.686 1.00 83.44 184 TYR A C 1
ATOM 1478 O O . TYR A 1 184 ? -23.938 9.259 27.859 1.00 83.44 184 TYR A O 1
ATOM 1486 N N . ALA A 1 185 ? -23.055 10.776 26.467 1.00 83.31 185 ALA A N 1
ATOM 1487 C CA . ALA A 1 185 ? -23.345 10.033 25.246 1.00 83.31 185 ALA A CA 1
ATOM 1488 C C . ALA A 1 185 ? -22.104 9.275 24.756 1.00 83.31 185 ALA A C 1
ATOM 1490 O O . ALA A 1 185 ? -20.998 9.831 24.712 1.00 83.31 185 ALA A O 1
ATOM 1491 N N . ILE A 1 186 ? -22.285 8.019 24.348 1.00 86.06 186 ILE A N 1
ATOM 1492 C CA . ILE A 1 186 ? -21.241 7.190 23.737 1.00 86.06 186 ILE A CA 1
ATOM 1493 C C . ILE A 1 186 ? -21.683 6.655 22.379 1.00 86.06 186 ILE A C 1
ATOM 1495 O O . ILE A 1 186 ? -22.838 6.287 22.184 1.00 86.06 186 ILE A O 1
ATOM 1499 N N . ILE A 1 187 ? -20.731 6.541 21.457 1.00 85.00 187 ILE A N 1
ATOM 1500 C CA . ILE A 1 187 ? -20.851 5.670 20.286 1.00 85.00 187 ILE A CA 1
ATOM 1501 C C . ILE A 1 187 ? -19.856 4.533 20.485 1.00 85.00 187 ILE A C 1
ATOM 1503 O O . ILE A 1 187 ? -18.649 4.764 20.608 1.00 85.00 187 ILE A O 1
ATOM 1507 N N . TYR A 1 188 ? -20.362 3.300 20.530 1.00 83.31 188 TYR A N 1
ATOM 1508 C CA . TYR A 1 188 ? -19.583 2.116 20.904 1.00 83.31 188 TYR A CA 1
ATOM 1509 C C . TYR A 1 188 ? -18.821 2.337 22.225 1.00 83.31 188 TYR A C 1
ATOM 1511 O O . TYR A 1 188 ? -19.443 2.464 23.272 1.00 83.31 188 TYR A O 1
ATOM 1519 N N . ASN A 1 189 ? -17.488 2.433 22.177 1.00 77.56 189 ASN A N 1
ATOM 1520 C CA . ASN A 1 189 ? -16.629 2.597 23.355 1.00 77.56 189 ASN A CA 1
ATOM 1521 C C . ASN A 1 189 ? -16.037 4.009 23.485 1.00 77.56 189 ASN A C 1
ATOM 1523 O O . ASN A 1 189 ? -15.110 4.215 24.270 1.00 77.56 189 ASN A O 1
ATOM 1527 N N . THR A 1 190 ? -16.536 4.975 22.712 1.00 81.44 190 THR A N 1
ATOM 1528 C CA . THR A 1 190 ? -16.012 6.342 22.696 1.00 81.44 190 THR A CA 1
ATOM 1529 C C . THR A 1 190 ? -17.053 7.308 23.236 1.00 81.44 190 THR A C 1
ATOM 1531 O O . THR A 1 190 ? -18.141 7.438 22.674 1.00 81.44 190 THR A O 1
ATOM 1534 N N . LYS A 1 191 ? -16.694 8.019 24.308 1.00 84.75 191 LYS A N 1
ATOM 1535 C CA . LYS A 1 191 ? -17.477 9.139 24.835 1.00 84.75 191 LYS A CA 1
ATOM 1536 C C . LYS A 1 191 ? -17.431 10.319 23.871 1.00 84.75 191 LYS A C 1
ATOM 1538 O O . LYS A 1 191 ? -16.353 10.712 23.434 1.00 84.75 191 LYS A O 1
ATOM 1543 N N . ILE A 1 192 ? -18.603 10.869 23.570 1.00 88.88 192 ILE A N 1
ATOM 1544 C CA . ILE A 1 192 ? -18.778 11.989 22.641 1.00 88.88 192 ILE A CA 1
ATOM 1545 C C . ILE A 1 192 ? -18.957 13.294 23.396 1.00 88.88 192 ILE A C 1
ATOM 1547 O O . ILE A 1 192 ? -18.265 14.267 23.111 1.00 88.88 192 ILE A O 1
ATOM 1551 N N . CYS A 1 193 ? -19.869 13.317 24.363 1.00 85.69 193 CYS A N 1
ATOM 1552 C CA . CYS A 1 193 ? -20.159 14.503 25.153 1.00 85.69 193 CYS A CA 1
ATOM 1553 C C . CYS A 1 193 ? -20.726 14.132 26.521 1.00 85.69 193 CYS A C 1
ATOM 1555 O O . CYS A 1 193 ? -21.242 13.030 26.716 1.00 85.69 193 CYS A O 1
ATOM 1557 N N . ASP A 1 194 ? -20.614 15.069 27.457 1.00 86.25 194 ASP A N 1
ATOM 1558 C CA . ASP A 1 194 ? -21.367 15.051 28.705 1.00 86.25 194 ASP A CA 1
ATOM 1559 C C . ASP A 1 194 ? -22.803 15.519 28.459 1.00 86.25 194 ASP A C 1
ATOM 1561 O O . ASP A 1 194 ? -23.054 16.394 27.628 1.00 86.25 194 ASP A O 1
ATOM 1565 N N . LEU A 1 195 ? -23.741 14.913 29.176 1.00 78.81 195 LEU A N 1
ATOM 1566 C CA . LEU A 1 195 ? -25.153 15.260 29.154 1.00 78.81 195 LEU A CA 1
ATOM 1567 C C . LEU A 1 195 ? -25.490 15.996 30.446 1.00 78.81 195 LEU A C 1
ATOM 1569 O O . LEU A 1 195 ? -25.059 15.608 31.530 1.00 78.81 195 LEU A O 1
ATOM 1573 N N . ILE A 1 196 ? -26.306 17.037 30.330 1.00 70.94 196 ILE A N 1
ATOM 1574 C CA . ILE A 1 196 ? -26.906 17.708 31.479 1.00 70.94 196 ILE A CA 1
ATOM 1575 C C . ILE A 1 196 ? -28.367 17.284 31.493 1.00 70.94 196 ILE A C 1
ATOM 1577 O O . ILE A 1 196 ? -29.125 17.637 30.593 1.00 70.94 196 ILE A O 1
ATOM 1581 N N . TYR A 1 197 ? -28.738 16.476 32.482 1.00 64.12 197 TYR A N 1
ATOM 1582 C CA . TYR A 1 197 ? -30.132 16.110 32.697 1.00 64.12 197 TYR A CA 1
ATOM 1583 C C . TYR A 1 197 ? -30.817 17.210 33.522 1.00 64.12 197 TYR A C 1
ATOM 1585 O O . TYR A 1 197 ? -30.239 17.603 34.545 1.00 64.12 197 TYR A O 1
ATOM 1593 N N . PRO A 1 198 ? -32.006 17.702 33.121 1.00 59.81 198 PRO A N 1
ATOM 1594 C CA . PRO A 1 198 ? -32.785 18.634 33.932 1.00 59.81 198 PRO A CA 1
ATOM 1595 C C . PRO A 1 198 ? -33.045 18.026 35.314 1.00 59.81 198 PRO A C 1
ATOM 1597 O O . PRO A 1 198 ? -33.318 16.828 35.423 1.00 59.81 198 PRO A O 1
ATOM 1600 N N . GLU A 1 199 ? -32.944 18.828 36.376 1.00 55.56 199 GLU A N 1
ATOM 1601 C CA . GLU A 1 199 ? -33.148 18.341 37.751 1.00 55.56 199 GLU A CA 1
ATOM 1602 C C . GLU A 1 199 ? -34.557 17.781 37.988 1.00 55.56 199 GLU A C 1
ATOM 1604 O O . GLU A 1 199 ? -34.734 16.908 38.828 1.00 55.56 199 GLU A O 1
ATOM 1609 N N . GLU A 1 200 ? -35.518 18.185 37.160 1.00 52.47 200 GLU A N 1
ATOM 1610 C CA . GLU A 1 200 ? -36.928 17.780 37.170 1.00 52.47 200 GLU A CA 1
ATOM 1611 C C . GLU A 1 200 ? -37.162 16.271 36.948 1.00 52.47 200 GLU A C 1
ATOM 1613 O O . GLU A 1 200 ? -38.241 15.766 37.243 1.00 52.47 200 GLU A O 1
ATOM 1618 N N . LEU A 1 201 ? -36.165 15.535 36.442 1.00 49.16 201 LEU A N 1
ATOM 1619 C CA . LEU A 1 201 ? -36.242 14.087 36.191 1.00 49.16 201 LEU A CA 1
ATOM 1620 C C . LEU A 1 201 ? -35.410 13.258 37.188 1.00 49.16 201 LEU A C 1
ATOM 1622 O O . LEU A 1 201 ? -35.278 12.043 37.028 1.00 49.16 201 LEU A O 1
ATOM 1626 N N . LYS A 1 202 ? -34.828 13.893 38.215 1.00 49.34 202 LYS A N 1
ATOM 1627 C CA . LYS A 1 202 ? -34.095 13.209 39.288 1.00 49.34 202 LYS A CA 1
ATOM 1628 C C . LYS A 1 202 ? -35.034 12.975 40.475 1.00 49.34 202 LYS A C 1
ATOM 1630 O O . LYS A 1 202 ? -35.495 13.923 41.096 1.00 49.34 202 LYS A O 1
ATOM 1635 N N . MET A 1 203 ? -35.268 11.713 40.837 1.00 44.16 203 MET A N 1
ATOM 1636 C CA . MET A 1 203 ? -35.832 11.375 42.150 1.00 44.16 203 MET A CA 1
ATOM 1637 C C . MET A 1 203 ? -34.768 11.668 43.214 1.00 44.16 203 MET A C 1
ATOM 1639 O O . MET A 1 203 ? -33.744 10.987 43.272 1.00 44.16 203 MET A O 1
ATOM 1643 N N . VAL A 1 204 ? -34.983 12.715 44.008 1.00 48.38 204 VAL A N 1
ATOM 1644 C CA . VAL A 1 204 ? -34.152 13.066 45.165 1.00 48.38 204 VAL A CA 1
ATOM 1645 C C . VAL A 1 204 ? -34.919 12.652 46.415 1.00 48.38 204 VAL A C 1
ATOM 1647 O O . VAL A 1 204 ? -36.035 13.129 46.612 1.00 48.38 204 VAL A O 1
ATOM 1650 N N . ASP A 1 205 ? -34.331 11.801 47.261 1.00 41.72 205 ASP A N 1
ATOM 1651 C CA . ASP A 1 205 ? -34.856 11.548 48.608 1.00 41.72 205 ASP A CA 1
ATOM 1652 C C . ASP A 1 205 ? -34.812 12.864 49.400 1.00 41.72 205 ASP A C 1
ATOM 1654 O O . ASP A 1 205 ? -33.757 13.285 49.881 1.00 41.72 205 ASP A O 1
ATOM 1658 N N . HIS A 1 206 ? -35.951 13.549 49.500 1.00 40.72 206 HIS A N 1
ATOM 1659 C CA . HIS A 1 206 ? -36.122 14.665 50.423 1.00 40.72 206 HIS A CA 1
ATOM 1660 C C . HIS A 1 206 ? -36.362 14.088 51.819 1.00 40.72 206 HIS A C 1
ATOM 1662 O O . HIS A 1 206 ? -37.463 13.656 52.149 1.00 40.72 206 HIS A O 1
ATOM 1668 N N . PHE A 1 207 ? -35.321 14.073 52.652 1.00 41.69 207 PHE A N 1
ATOM 1669 C CA . PHE A 1 207 ? -35.518 14.034 54.096 1.00 41.69 207 PHE A CA 1
ATOM 1670 C C . PHE A 1 207 ? -35.879 15.453 54.539 1.00 41.69 207 PHE A C 1
ATOM 1672 O O . PHE A 1 207 ? -34.998 16.296 54.703 1.00 41.69 207 PHE A O 1
ATOM 1679 N N . GLU A 1 208 ? -37.174 15.730 54.676 1.00 33.69 208 GLU A N 1
ATOM 1680 C CA . GLU A 1 208 ? -37.664 16.967 55.283 1.00 33.69 208 GLU A CA 1
ATOM 1681 C C . GLU A 1 208 ? -37.290 16.963 56.773 1.00 33.69 208 GLU A C 1
ATOM 1683 O O . GLU A 1 208 ? -37.888 16.262 57.588 1.00 33.69 208 GLU A O 1
ATOM 1688 N N . TYR A 1 209 ? -36.262 17.730 57.133 1.00 37.81 209 TYR A N 1
ATOM 1689 C CA . TYR A 1 209 ? -36.191 18.301 58.470 1.00 37.81 209 TYR A CA 1
ATOM 1690 C C . TYR A 1 209 ? -37.054 19.563 58.439 1.00 37.81 209 TYR A C 1
ATOM 1692 O O . TYR A 1 209 ? -36.717 20.513 57.735 1.00 37.81 209 TYR A O 1
ATOM 1700 N N . GLU A 1 210 ? -38.179 19.547 59.158 1.00 36.59 210 GLU A N 1
ATOM 1701 C CA . GLU A 1 210 ? -38.963 20.753 59.429 1.00 36.59 210 GLU A CA 1
ATOM 1702 C C . GLU A 1 210 ? -38.090 21.738 60.221 1.00 36.59 210 GLU A C 1
ATOM 1704 O O . GLU A 1 210 ? -37.876 21.570 61.420 1.00 36.59 210 GLU A O 1
ATOM 1709 N N . GLU A 1 211 ? -37.574 22.766 59.552 1.00 34.06 211 GLU A N 1
ATOM 1710 C CA . GLU A 1 211 ? -37.190 24.015 60.202 1.00 34.06 211 GLU A CA 1
ATOM 1711 C C . GLU A 1 211 ? -37.894 25.170 59.487 1.00 34.06 211 GLU A C 1
ATOM 1713 O O . GLU A 1 211 ? -37.570 25.538 58.357 1.00 34.06 211 GLU A O 1
ATOM 1718 N N . ASP A 1 212 ? -38.898 25.698 60.187 1.00 38.19 212 ASP A N 1
ATOM 1719 C CA . ASP A 1 212 ? -39.648 26.910 59.892 1.00 38.19 212 ASP A CA 1
ATOM 1720 C C . ASP A 1 212 ? -38.728 28.079 59.523 1.00 38.19 212 ASP A C 1
ATOM 1722 O O . ASP A 1 212 ? -38.051 28.628 60.390 1.00 38.19 212 ASP A O 1
ATOM 1726 N N . PHE A 1 213 ? -38.790 28.543 58.275 1.00 32.31 213 PHE A N 1
ATOM 1727 C CA . PHE A 1 213 ? -38.512 29.941 57.948 1.00 32.31 213 PHE A CA 1
ATOM 1728 C C . PHE A 1 213 ? -39.432 30.407 56.816 1.00 32.31 213 PHE A C 1
ATOM 1730 O O . PHE A 1 213 ? -39.278 30.034 55.655 1.00 32.31 213 PHE A O 1
ATOM 1737 N N . GLU A 1 214 ? -40.396 31.252 57.182 1.00 40.97 214 GLU A N 1
ATOM 1738 C CA . GLU A 1 214 ? -41.136 32.102 56.252 1.00 40.97 214 GLU A CA 1
ATOM 1739 C C . GLU A 1 214 ? -40.165 33.015 55.488 1.00 40.97 214 GLU A C 1
ATOM 1741 O O . GLU A 1 214 ? -39.283 33.623 56.098 1.00 40.97 214 GLU A O 1
ATOM 1746 N N . THR A 1 215 ? -40.342 33.152 54.170 1.00 33.25 215 THR A N 1
ATOM 1747 C CA . THR A 1 215 ? -40.356 34.456 53.473 1.00 33.25 215 THR A CA 1
ATOM 1748 C C . THR A 1 215 ? -40.722 34.314 51.988 1.00 33.25 215 THR A C 1
ATOM 1750 O O . THR A 1 215 ? -40.016 33.686 51.207 1.00 33.25 215 THR A O 1
ATOM 1753 N N . ASP A 1 216 ? -41.851 34.937 51.650 1.00 31.33 216 ASP A N 1
ATOM 1754 C CA . ASP A 1 216 ? -42.128 35.806 50.498 1.00 31.33 216 ASP A CA 1
ATOM 1755 C C . ASP A 1 216 ? -41.749 35.387 49.059 1.00 31.33 216 ASP A C 1
ATOM 1757 O O . ASP A 1 216 ? -40.633 35.564 48.577 1.00 31.33 216 ASP A O 1
ATOM 1761 N N . ASP A 1 217 ? -42.793 34.953 48.344 1.00 41.59 217 ASP A N 1
ATOM 1762 C CA . ASP A 1 217 ? -43.366 35.616 47.158 1.00 41.59 217 ASP A CA 1
ATOM 1763 C C . ASP A 1 217 ? -42.408 36.029 46.020 1.00 41.59 217 ASP A C 1
ATOM 1765 O O . ASP A 1 217 ? -41.886 37.139 46.008 1.00 41.59 217 ASP A O 1
ATOM 1769 N N . PHE A 1 218 ? -42.275 35.184 44.986 1.00 34.31 218 PHE A N 1
ATOM 1770 C CA . PHE A 1 218 ? -41.966 35.636 43.619 1.00 34.31 218 PHE A CA 1
ATOM 1771 C C . PHE A 1 218 ? -42.561 34.700 42.550 1.00 34.31 218 PHE A C 1
ATOM 1773 O O . PHE A 1 218 ? -42.049 33.619 42.260 1.00 34.31 218 PHE A O 1
ATOM 1780 N N . ASP A 1 219 ? -43.636 35.180 41.923 1.00 41.66 219 ASP A N 1
ATOM 1781 C CA . ASP A 1 219 ? -44.246 34.680 40.688 1.00 41.66 219 ASP A CA 1
ATOM 1782 C C . ASP A 1 219 ? -43.254 34.639 39.510 1.00 41.66 219 ASP A C 1
ATOM 1784 O O . ASP A 1 219 ? -42.804 35.691 39.045 1.00 41.66 219 ASP A O 1
ATOM 1788 N N . ILE A 1 220 ? -43.030 33.463 38.902 1.00 38.25 220 ILE A N 1
ATOM 1789 C CA . ILE A 1 220 ? -42.627 33.366 37.487 1.00 38.25 220 ILE A CA 1
ATOM 1790 C C . ILE A 1 220 ? -43.438 32.275 36.776 1.00 38.25 220 ILE A C 1
ATOM 1792 O O . ILE A 1 220 ? -43.478 31.109 37.158 1.00 38.25 220 ILE A O 1
ATOM 1796 N N . LYS A 1 221 ? -44.110 32.718 35.712 1.00 36.00 221 LYS A N 1
ATOM 1797 C CA . LYS A 1 221 ? -45.110 32.017 34.905 1.00 36.00 221 LYS A CA 1
ATOM 1798 C C . LYS A 1 221 ? -44.557 30.801 34.155 1.00 36.00 221 LYS A C 1
ATOM 1800 O O . LYS A 1 221 ? -43.560 30.892 33.445 1.00 36.00 221 LYS A O 1
ATOM 1805 N N . LYS A 1 222 ? -45.322 29.711 34.233 1.00 34.88 222 LYS A N 1
ATOM 1806 C CA . LYS A 1 222 ? -45.250 28.482 33.431 1.00 34.88 222 LYS A CA 1
ATOM 1807 C C . LYS A 1 222 ? -45.618 28.777 31.965 1.00 34.88 222 LYS A C 1
ATOM 1809 O O . LYS A 1 222 ? -46.657 29.385 31.713 1.00 34.88 222 LYS A O 1
ATOM 1814 N N . SER A 1 223 ? -44.807 28.334 31.004 1.00 32.69 223 SER A N 1
ATOM 1815 C CA . SER A 1 223 ? -45.207 28.242 29.591 1.00 32.69 223 SER A CA 1
ATOM 1816 C C . SER A 1 223 ? -45.175 26.780 29.159 1.00 32.69 223 SER A C 1
ATOM 1818 O O . SER A 1 223 ? -44.110 26.166 29.120 1.00 32.69 223 SER A O 1
ATOM 1820 N N . GLU A 1 224 ? -46.354 26.238 28.876 1.00 38.53 224 GLU A N 1
ATOM 1821 C CA . GLU A 1 224 ? -46.592 24.890 28.362 1.00 38.53 224 GLU A CA 1
ATOM 1822 C C . GLU A 1 224 ? -46.204 24.804 26.880 1.00 38.53 224 GLU A C 1
ATOM 1824 O O . GLU A 1 224 ? -46.566 25.678 26.090 1.00 38.53 224 GLU A O 1
ATOM 1829 N N . ILE A 1 225 ? -45.495 23.740 26.496 1.00 33.75 225 ILE A N 1
ATOM 1830 C CA . ILE A 1 225 ? -45.416 23.280 25.106 1.00 33.75 225 ILE A CA 1
ATOM 1831 C C . ILE A 1 225 ? -45.639 21.767 25.124 1.00 33.75 225 ILE A C 1
ATOM 1833 O O . ILE A 1 225 ? -44.763 20.997 25.514 1.00 33.75 225 ILE A O 1
ATOM 1837 N N . GLU A 1 226 ? -46.844 21.374 24.724 1.00 39.66 226 GLU A N 1
ATOM 1838 C CA . GLU A 1 226 ? -47.227 20.008 24.375 1.00 39.66 226 GLU A CA 1
ATOM 1839 C C . GLU A 1 226 ? -46.557 19.599 23.054 1.00 39.66 226 GLU A C 1
ATOM 1841 O O . GLU A 1 226 ? -46.553 20.369 22.089 1.00 39.66 226 GLU A O 1
ATOM 1846 N N . ILE A 1 227 ? -46.035 18.372 22.978 1.00 34.75 227 ILE A N 1
ATOM 1847 C CA . ILE A 1 227 ? -45.712 17.715 21.707 1.00 34.75 227 ILE A CA 1
ATOM 1848 C C . ILE A 1 227 ? -46.343 16.323 21.738 1.00 34.75 227 ILE A C 1
ATOM 1850 O O . ILE A 1 227 ? -45.995 15.497 22.578 1.00 34.75 227 ILE A O 1
ATOM 1854 N N . ASN A 1 228 ? -47.297 16.114 20.829 1.00 37.22 228 ASN A N 1
ATOM 1855 C CA . ASN A 1 228 ? -48.013 14.862 20.604 1.00 37.22 228 ASN A CA 1
ATOM 1856 C C . ASN A 1 228 ? -47.103 13.774 20.013 1.00 37.22 228 ASN A C 1
ATOM 1858 O O . ASN A 1 228 ? -46.343 14.031 19.075 1.00 37.22 228 ASN A O 1
ATOM 1862 N N . ASP A 1 229 ? -47.272 12.561 20.540 1.00 44.62 229 ASP A N 1
ATOM 1863 C CA . ASP A 1 229 ? -46.829 11.282 19.982 1.00 44.62 229 ASP A CA 1
ATOM 1864 C C . ASP A 1 229 ? -47.591 10.930 18.693 1.00 44.62 229 ASP A C 1
ATOM 1866 O O . ASP A 1 229 ? -48.753 11.297 18.537 1.00 44.62 229 ASP A O 1
ATOM 1870 N N . GLU A 1 230 ? -46.931 10.195 17.793 1.00 45.69 230 GLU A N 1
ATOM 1871 C CA . GLU A 1 230 ? -47.411 8.921 17.221 1.00 45.69 230 GLU A CA 1
ATOM 1872 C C . GLU A 1 230 ? -46.570 8.536 15.990 1.00 45.69 230 GLU A C 1
ATOM 1874 O O . GLU A 1 230 ? -46.560 9.233 14.974 1.00 45.69 230 GLU A O 1
ATOM 1879 N N . ASN A 1 231 ? -45.875 7.396 16.061 1.00 39.31 231 ASN A N 1
ATOM 1880 C CA . ASN A 1 231 ? -45.828 6.442 14.950 1.00 39.31 231 ASN A CA 1
ATOM 1881 C C . ASN A 1 231 ? -45.299 5.082 15.423 1.00 39.31 231 ASN A C 1
ATOM 1883 O O . ASN A 1 231 ? -44.122 4.919 15.752 1.00 39.31 231 ASN A O 1
ATOM 1887 N N . ASP A 1 232 ? -46.220 4.121 15.409 1.00 50.84 232 ASP A N 1
ATOM 1888 C CA . ASP A 1 232 ? -46.030 2.687 15.588 1.00 50.84 232 ASP A CA 1
ATOM 1889 C C . ASP A 1 232 ? -44.923 2.124 14.684 1.00 50.84 232 ASP A C 1
ATOM 1891 O O . ASP A 1 232 ? -45.046 2.111 13.457 1.00 50.84 232 ASP A O 1
ATOM 1895 N N . TYR A 1 233 ? -43.886 1.540 15.288 1.00 45.78 233 TYR A N 1
ATOM 1896 C CA . TYR A 1 233 ? -43.017 0.581 14.609 1.00 45.78 233 TYR A CA 1
ATOM 1897 C C . TYR A 1 233 ? -43.000 -0.726 15.392 1.00 45.78 233 TYR A C 1
ATOM 1899 O O . TYR A 1 233 ? -42.650 -0.775 16.571 1.00 45.78 233 TYR A O 1
ATOM 1907 N N . GLN A 1 234 ? -43.426 -1.785 14.704 1.00 53.47 234 GLN A N 1
ATOM 1908 C CA . GLN A 1 234 ? -43.578 -3.138 15.223 1.00 53.47 234 GLN A CA 1
ATOM 1909 C C . GLN A 1 234 ? -42.306 -3.626 15.925 1.00 53.47 234 GLN A C 1
ATOM 1911 O O . GLN A 1 234 ? -41.217 -3.662 15.353 1.00 53.47 234 GLN A O 1
ATOM 1916 N N . GLN A 1 235 ? -42.487 -4.028 17.178 1.00 47.69 235 GLN A N 1
ATOM 1917 C CA . GLN A 1 235 ? -41.472 -4.595 18.051 1.00 47.69 235 GLN A CA 1
ATOM 1918 C C . GLN A 1 235 ? -41.026 -5.971 17.527 1.00 47.69 235 GLN A C 1
ATOM 1920 O O . GLN A 1 235 ? -41.827 -6.900 17.429 1.00 47.69 235 GLN A O 1
ATOM 1925 N N . ILE A 1 236 ? -39.741 -6.105 17.194 1.00 47.38 236 ILE A N 1
ATOM 1926 C CA . ILE A 1 236 ? -39.110 -7.399 16.919 1.00 47.38 236 ILE A CA 1
ATOM 1927 C C . ILE A 1 236 ? -38.659 -7.978 18.262 1.00 47.38 236 ILE A C 1
ATOM 1929 O O . ILE A 1 236 ? -37.792 -7.414 18.925 1.00 47.38 236 ILE A O 1
ATOM 1933 N N . ASN A 1 237 ? -39.271 -9.090 18.669 1.00 47.03 237 ASN A N 1
ATOM 1934 C CA . ASN A 1 237 ? -39.196 -9.597 20.044 1.00 47.03 237 ASN A CA 1
ATOM 1935 C C . ASN A 1 237 ? -38.203 -10.760 20.241 1.00 47.03 237 ASN A C 1
ATOM 1937 O O . ASN A 1 237 ? -38.160 -11.342 21.324 1.00 47.03 237 ASN A O 1
ATOM 1941 N N . SER A 1 238 ? -37.397 -11.110 19.229 1.00 50.62 238 SER A N 1
ATOM 1942 C CA . SER A 1 238 ? -36.384 -12.172 19.324 1.00 50.62 238 SER A CA 1
ATOM 1943 C C . SER A 1 238 ? -35.151 -11.899 18.454 1.00 50.62 238 SER A C 1
ATOM 1945 O O . SER A 1 238 ? -35.239 -11.323 17.372 1.00 50.62 238 SER A O 1
ATOM 1947 N N . PHE A 1 239 ? -33.983 -12.357 18.916 1.00 49.03 239 PHE A N 1
ATOM 1948 C CA . PHE A 1 239 ? -32.696 -12.248 18.212 1.00 49.03 239 PHE A CA 1
ATOM 1949 C C . PHE A 1 239 ? -32.650 -13.009 16.874 1.00 49.03 239 PHE A C 1
ATOM 1951 O O . PHE A 1 239 ? -31.798 -12.716 16.037 1.00 49.03 239 PHE A O 1
ATOM 1958 N N . GLU A 1 240 ? -33.541 -13.980 16.666 1.00 54.22 240 GLU A N 1
ATOM 1959 C CA . GLU A 1 240 ? -33.615 -14.789 15.439 1.00 54.22 240 GLU A CA 1
ATOM 1960 C C . GLU A 1 240 ? -34.315 -14.061 14.277 1.00 54.22 240 GLU A C 1
ATOM 1962 O O . GLU A 1 240 ? -34.130 -14.437 13.121 1.00 54.22 240 GLU A O 1
ATOM 1967 N N . ASP A 1 241 ? -35.039 -12.976 14.567 1.00 50.84 241 ASP A N 1
ATOM 1968 C CA . ASP A 1 241 ? -35.826 -12.198 13.598 1.00 50.84 241 ASP A CA 1
ATOM 1969 C C . ASP A 1 241 ? -35.047 -11.013 12.994 1.00 50.84 241 ASP A C 1
ATOM 1971 O O . ASP A 1 241 ? -35.579 -10.215 12.218 1.00 50.84 241 ASP A O 1
ATOM 1975 N N . LEU A 1 242 ? -33.762 -10.876 13.335 1.00 52.41 242 LEU A N 1
ATOM 1976 C CA . LEU A 1 242 ? -32.888 -9.863 12.755 1.00 52.41 242 LEU A CA 1
ATOM 1977 C C . LEU A 1 242 ? -32.532 -10.253 11.306 1.00 52.41 242 LEU A C 1
ATOM 1979 O O . LEU A 1 242 ? -31.894 -11.286 11.093 1.00 52.41 242 LEU A O 1
ATOM 1983 N N . PRO A 1 243 ? -32.824 -9.417 10.287 1.00 49.81 243 PRO A N 1
ATOM 1984 C CA . PRO A 1 243 ? -32.528 -9.722 8.881 1.00 49.81 243 PRO A CA 1
ATOM 1985 C C . PRO A 1 243 ? -31.025 -9.653 8.535 1.00 49.81 243 PRO A C 1
ATOM 1987 O O . PRO A 1 243 ? -30.647 -9.584 7.364 1.00 49.81 243 PRO A O 1
ATOM 1990 N N . VAL A 1 244 ? -30.143 -9.641 9.539 1.00 45.44 244 VAL A N 1
ATOM 1991 C CA . VAL A 1 244 ? -28.699 -9.439 9.397 1.00 45.44 244 VAL A CA 1
ATOM 1992 C C . VAL A 1 244 ? -27.912 -10.307 10.382 1.00 45.44 244 VAL A C 1
ATOM 1994 O O . VAL A 1 244 ? -28.279 -10.461 11.543 1.00 45.44 244 VAL A O 1
ATOM 1997 N N . LYS A 1 245 ? -26.785 -10.863 9.920 1.00 43.31 245 LYS A N 1
ATOM 1998 C CA . LYS A 1 245 ? -25.880 -11.696 10.727 1.00 43.31 245 LYS A CA 1
ATOM 1999 C C . LYS A 1 245 ? -24.773 -10.834 11.351 1.00 43.31 245 LYS A C 1
ATOM 2001 O O . LYS A 1 245 ? -24.040 -10.178 10.615 1.00 43.31 245 LYS A O 1
ATOM 2006 N N . ILE A 1 246 ? -24.613 -10.878 12.676 1.00 45.62 246 ILE A N 1
ATOM 2007 C CA . ILE A 1 246 ? -23.601 -10.114 13.435 1.00 45.62 246 ILE A CA 1
ATOM 2008 C C . ILE A 1 246 ? -22.390 -11.012 13.764 1.00 45.62 246 ILE A C 1
ATOM 2010 O O . ILE A 1 246 ? -22.563 -12.116 14.276 1.00 45.62 246 ILE A O 1
ATOM 2014 N N . GLU A 1 247 ? -21.163 -10.545 13.496 1.00 34.97 247 GLU A N 1
ATOM 2015 C CA . GLU A 1 247 ? -19.900 -11.207 13.879 1.00 34.97 247 GLU A CA 1
ATOM 2016 C C . GLU A 1 247 ? -18.899 -10.194 14.473 1.00 34.97 247 GLU A C 1
ATOM 2018 O O . GLU A 1 247 ? -18.802 -9.058 14.009 1.00 34.97 247 GLU A O 1
ATOM 2023 N N . PHE A 1 248 ? -18.132 -10.616 15.487 1.00 41.00 248 PHE A N 1
ATOM 2024 C CA . PHE A 1 248 ? -17.168 -9.784 16.222 1.00 41.00 248 PHE A CA 1
ATOM 2025 C C . PHE A 1 248 ? -15.723 -10.255 15.993 1.00 41.00 248 PHE A C 1
ATOM 2027 O O . PHE A 1 248 ? -15.449 -11.455 16.010 1.00 41.00 248 PHE A O 1
ATOM 2034 N N . VAL A 1 249 ? -14.778 -9.316 15.839 1.00 37.75 249 VAL A N 1
ATOM 2035 C CA . VAL A 1 249 ? -13.346 -9.608 15.623 1.00 37.75 249 VAL A CA 1
ATOM 2036 C C . VAL A 1 249 ? -12.474 -8.883 16.654 1.00 37.75 249 VAL A C 1
ATOM 2038 O O . VAL A 1 249 ? -12.553 -7.667 16.815 1.00 37.75 249 VAL A O 1
ATOM 2041 N N . LEU A 1 250 ? -11.604 -9.639 17.331 1.00 34.72 250 LEU A N 1
ATOM 2042 C CA . LEU A 1 250 ? -10.652 -9.151 18.336 1.00 34.72 250 LEU A CA 1
ATOM 2043 C C . LEU A 1 250 ? -9.339 -8.665 17.699 1.00 34.72 250 LEU A C 1
ATOM 2045 O O . LEU A 1 250 ? -8.637 -9.428 17.035 1.00 34.72 250 LEU A O 1
ATOM 2049 N N . GLY A 1 251 ? -8.971 -7.407 17.961 1.00 42.03 251 GLY A N 1
ATOM 2050 C CA . GLY A 1 251 ? -7.682 -6.820 17.584 1.00 42.03 251 GLY A CA 1
ATOM 2051 C C . GLY A 1 251 ? -6.724 -6.705 18.774 1.00 42.03 251 GLY A C 1
ATOM 2052 O O . GLY A 1 251 ? -7.090 -6.179 19.823 1.00 42.03 251 GLY A O 1
ATOM 2053 N N . LYS A 1 252 ? -5.478 -7.171 18.615 1.00 41.56 252 LYS A N 1
ATOM 2054 C CA . LYS A 1 252 ? -4.411 -7.019 19.619 1.00 41.56 252 LYS A CA 1
ATOM 2055 C C . LYS A 1 252 ? -3.766 -5.633 19.482 1.00 41.56 252 LYS A C 1
ATOM 2057 O O . LYS A 1 252 ? -3.307 -5.275 18.399 1.00 41.56 252 LYS A O 1
ATOM 2062 N N . LYS A 1 253 ? -3.735 -4.869 20.575 1.00 45.12 253 LYS A N 1
ATOM 2063 C CA . LYS A 1 253 ? -3.099 -3.543 20.661 1.00 45.12 253 LYS A CA 1
ATOM 2064 C C . LYS A 1 253 ? -1.567 -3.708 20.638 1.00 45.12 253 LYS A C 1
ATOM 2066 O O . LYS A 1 253 ? -1.061 -4.559 21.369 1.00 45.12 253 LYS A O 1
ATOM 2071 N N . LYS A 1 254 ? -0.865 -2.961 19.775 1.00 40.41 254 LYS A N 1
ATOM 2072 C CA . LYS A 1 254 ? 0.596 -2.774 19.867 1.00 40.41 254 LYS A CA 1
ATOM 2073 C C . LYS A 1 254 ? 0.916 -1.791 20.983 1.00 40.41 254 LYS A C 1
ATOM 2075 O O . LYS A 1 254 ? 0.111 -0.846 21.147 1.00 40.41 254 LYS A O 1
#

Organism: Escherichia coli (NCBI:txid562)

Foldseek 3Di:
DDDDDPDDPQNVLQVQQQVVCVVVVFPKDFAFQADFAWWKKKAAPVRQWIWIFGLLLLQVLVPPVCRPDDDDQVVVVVSQVCQQPDQDSAQAPDPQPDHRGMDIDDIDGTGDDDPGTFMWGDRVRGTITIPGHGHPDDVPPPPPPPVVDDFDKDWDQAADDDDPVVVVVDDPPDDDDGPGGWTFIDGPPDTDGGDDDPPVPDDDPDPDPDDDDDDDDDDDDDDDDDDDDDDDDDDDDDPVPPPDDDDDDDDDDD

InterPro domains:
  IPR013385 Type III secretion system apparatus protein YscQ/HrcQ/SpaO [TIGR02551] (31-253)
  IPR058804 SpaO, N-terminal domain [PF26294] (4-134)
  IPR058805 SpaO, FliM/N C-terminal related [PF26304] (149-204)